Protein AF-A0A7S2DYE3-F1 (afdb_monomer)

pLDDT: mean 75.82, std 18.64, range [32.31, 97.56]

Secondary structure (DSSP, 8-state):
-HHHHHHHHHHH-SS--------------HHHHHHHHHHHHHHHTGGGTSPPPP--HHHHHHHHHT-HHHHHH-HHHHHHHHHTTTGGGGGHHHHHHHHHHHHHHHTTT---HHHHTT--HHHHHHTS-TTTHHHHHHHHHHHHHHHHHHGGG-SEEETTEE-TTEEE-TTS-EEE--S-S--SS------

Organism: NCBI:txid156173

Sequence (191 aa):
REALGVLWEYVSSEDGPARIEGTAATDKTPAAKAVAKAAATAQKLSWLWRSAPDASLQLFKIDFGSSTSAAKRFPLISAVLKHEGRLPLIGCIADVLQWHAVLIRAMRHGIRREDATELSNAKAIELLPKDEQAEARAKLRAFCDAFNRSFVLVERLFECQENPYLFEGPDGTPQIDLSGSGGQTGEPMLM

Foldseek 3Di:
DVLVVVVCVVVPPPDDDDPDPDDDDPPVPVVVVVSVVVVVVCVVCVVVVDDDPPDDPVVVCVVCVVDPPSCVVCVVVVVCNVCVLPVVLVVLVVLVVVLVVLQCVLQVVHDDPVVVVVDDLLNSLVSDDPVCSVVNVVSVVSNVVSCQSCVLVCQDDDPPDGDQQWAQDPVRRTDGDPVPPRDPDGDPPDD

Mean predicted aligned error: 16.0 Å

Radius of gyration: 31.75 Å; Cα contacts (8 Å, |Δi|>4): 88; chains: 1; bounding box: 78×51×70 Å

Solvent-accessible surface area (backbone atoms only — not comparable to full-atom values): 11826 Å² total; per-residue (Å²): 116,68,75,59,53,58,54,49,55,70,69,66,48,88,66,69,87,73,82,82,78,83,81,94,70,87,70,83,46,71,64,56,57,50,50,54,52,48,51,56,48,49,61,74,47,41,69,80,75,44,78,75,76,84,89,44,73,66,59,50,48,55,59,49,68,73,31,70,67,54,40,70,75,37,51,67,60,47,54,46,65,75,42,48,92,56,55,74,52,60,65,33,51,59,34,47,53,52,36,49,54,52,51,51,62,39,42,66,86,62,75,54,77,77,55,54,80,73,59,43,76,68,58,47,40,67,60,37,60,79,86,51,33,65,57,50,54,51,37,47,51,48,23,51,55,33,47,63,71,47,46,64,71,48,63,48,74,57,95,82,40,66,31,86,41,59,43,74,39,99,85,73,44,70,36,72,57,86,82,75,79,63,81,83,85,65,79,78,88,80,125

Structure (mmCIF, N/CA/C/O backbone):
data_AF-A0A7S2DYE3-F1
#
_entry.id   AF-A0A7S2DYE3-F1
#
loop_
_atom_site.group_PDB
_atom_site.id
_atom_site.type_symbol
_atom_site.label_atom_id
_atom_site.label_alt_id
_atom_site.label_comp_id
_atom_site.label_asym_id
_atom_site.label_entity_id
_atom_site.label_seq_id
_atom_site.pdbx_PDB_ins_code
_atom_site.Cartn_x
_atom_site.Cartn_y
_atom_site.Cartn_z
_atom_site.occupancy
_atom_site.B_iso_or_equiv
_atom_site.auth_seq_id
_atom_site.auth_comp_id
_atom_site.auth_asym_id
_atom_site.auth_atom_id
_atom_site.pdbx_PDB_model_num
ATOM 1 N N . ARG A 1 1 ? 51.073 -27.251 -25.090 1.00 43.25 1 ARG A N 1
ATOM 2 C CA . ARG A 1 1 ? 51.043 -26.369 -23.896 1.00 43.25 1 ARG A CA 1
ATOM 3 C C . ARG A 1 1 ? 51.235 -24.905 -24.287 1.00 43.25 1 ARG A C 1
ATOM 5 O O . ARG A 1 1 ? 50.459 -24.094 -23.817 1.00 43.25 1 ARG A O 1
ATOM 12 N N . GLU A 1 2 ? 52.133 -24.585 -25.220 1.00 44.84 2 GLU A N 1
ATOM 13 C CA . GLU A 1 2 ? 52.335 -23.214 -25.734 1.00 44.84 2 GLU A CA 1
ATOM 14 C C . GLU A 1 2 ? 51.099 -22.607 -26.430 1.00 44.84 2 GLU A C 1
ATOM 16 O O . GLU A 1 2 ? 50.770 -21.452 -26.196 1.00 44.84 2 GLU A O 1
ATOM 21 N N . ALA A 1 3 ? 50.329 -23.400 -27.188 1.00 40.88 3 ALA A N 1
ATOM 22 C CA . ALA A 1 3 ? 49.138 -22.912 -27.902 1.00 40.88 3 ALA A CA 1
ATOM 23 C C . ALA A 1 3 ? 47.999 -22.392 -26.999 1.00 40.88 3 ALA A C 1
ATOM 25 O O . ALA A 1 3 ? 47.178 -21.603 -27.453 1.00 40.88 3 ALA A O 1
ATOM 26 N N . LEU A 1 4 ? 47.939 -22.832 -25.736 1.00 43.34 4 LEU A N 1
ATOM 27 C CA . LEU A 1 4 ? 46.953 -22.347 -24.763 1.00 43.34 4 LEU A CA 1
ATOM 28 C C . LEU A 1 4 ? 47.401 -21.038 -24.097 1.00 43.34 4 LEU A C 1
ATOM 30 O O . LEU A 1 4 ? 46.550 -20.223 -23.765 1.00 43.34 4 LEU A O 1
ATOM 34 N N . GLY A 1 5 ? 48.714 -20.815 -23.953 1.00 41.28 5 GLY A N 1
ATOM 35 C CA . GLY A 1 5 ? 49.262 -19.566 -23.413 1.00 41.28 5 GLY A CA 1
ATOM 36 C C . GLY A 1 5 ? 49.036 -18.383 -24.354 1.00 41.28 5 GLY A C 1
ATOM 37 O O . GLY A 1 5 ? 48.538 -17.348 -23.931 1.00 41.28 5 GLY A O 1
ATOM 38 N N . VAL A 1 6 ? 49.272 -18.587 -25.655 1.00 54.19 6 VAL A N 1
ATOM 39 C CA . VAL A 1 6 ? 49.056 -17.558 -26.693 1.00 54.19 6 VAL A CA 1
ATOM 40 C C . VAL A 1 6 ? 47.576 -17.174 -26.819 1.00 54.19 6 VAL A C 1
ATOM 42 O O . VAL A 1 6 ? 47.238 -16.017 -27.052 1.00 54.19 6 VAL A O 1
ATOM 45 N N . LEU A 1 7 ? 46.672 -18.140 -26.635 1.00 46.31 7 LEU A N 1
ATOM 46 C CA . LEU A 1 7 ? 45.227 -17.901 -26.659 1.00 46.31 7 LEU A CA 1
ATOM 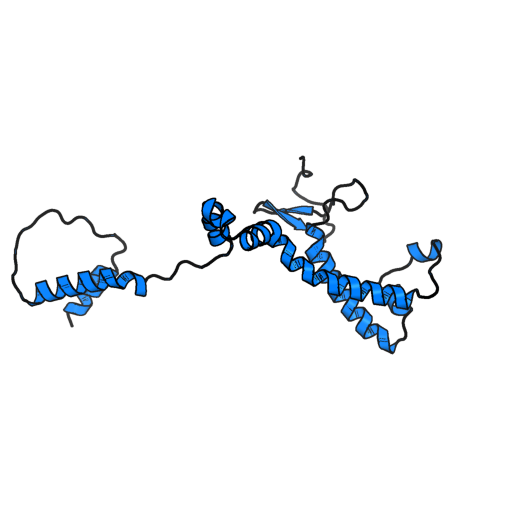47 C C . LEU A 1 7 ? 44.751 -17.107 -25.435 1.00 46.31 7 LEU A C 1
ATOM 49 O O . LEU A 1 7 ? 43.820 -16.317 -25.557 1.00 46.31 7 LEU A O 1
ATOM 53 N N . TRP A 1 8 ? 45.396 -17.294 -24.281 1.00 48.22 8 TRP A N 1
ATOM 54 C CA . TRP A 1 8 ? 45.081 -16.556 -23.059 1.00 48.22 8 TRP A CA 1
ATOM 55 C C . TRP A 1 8 ? 45.558 -15.100 -23.122 1.00 48.22 8 TRP A C 1
ATOM 57 O O . TRP A 1 8 ? 44.800 -14.203 -22.761 1.00 48.22 8 TRP A O 1
ATOM 67 N N . GLU A 1 9 ? 46.754 -14.841 -23.658 1.00 47.84 9 GLU A N 1
ATOM 68 C CA . GLU A 1 9 ? 47.253 -13.472 -23.881 1.00 47.84 9 GLU A CA 1
ATOM 69 C C . GLU A 1 9 ? 46.407 -12.700 -24.906 1.00 47.84 9 GLU A C 1
ATOM 71 O O . GLU A 1 9 ? 46.106 -11.528 -24.696 1.00 47.84 9 GLU A O 1
ATOM 76 N N . TYR A 1 10 ? 45.936 -13.360 -25.971 1.00 49.81 10 TYR A N 1
ATOM 77 C CA . TYR A 1 10 ? 45.098 -12.726 -26.999 1.00 49.81 10 TYR A CA 1
ATOM 78 C C . TYR A 1 10 ? 43.694 -12.340 -26.500 1.00 49.81 10 TYR A C 1
ATOM 80 O O . TYR A 1 10 ? 43.068 -11.432 -27.038 1.00 49.81 10 TYR A O 1
ATOM 88 N N . VAL A 1 11 ? 43.186 -13.042 -25.483 1.00 51.88 11 VAL A N 1
ATOM 89 C CA . VAL A 1 11 ? 41.864 -12.793 -24.883 1.00 51.88 11 VAL A CA 1
ATOM 90 C C . VAL A 1 11 ? 41.948 -11.831 -23.690 1.00 51.88 11 VAL A C 1
ATOM 92 O O . VAL A 1 11 ? 40.957 -11.178 -23.381 1.00 51.88 11 VAL A O 1
ATOM 95 N N . SER A 1 12 ? 43.116 -11.716 -23.047 1.00 45.66 12 SER A N 1
ATOM 96 C CA . SER A 1 12 ? 43.314 -10.907 -21.830 1.00 45.66 12 SER A CA 1
ATOM 97 C C . SER A 1 12 ? 43.843 -9.489 -22.092 1.00 45.66 12 SER A C 1
ATOM 99 O O . SER A 1 12 ? 43.988 -8.715 -21.151 1.00 45.66 12 SER A O 1
ATOM 101 N N . SER A 1 13 ? 44.148 -9.137 -23.344 1.00 40.06 13 SER A N 1
ATOM 102 C CA . SER A 1 13 ? 44.482 -7.765 -23.745 1.00 40.06 13 SER A CA 1
ATOM 103 C C . SER A 1 13 ? 43.218 -6.898 -23.735 1.00 40.06 13 SER A C 1
ATOM 105 O O . SER A 1 13 ? 42.351 -7.074 -24.589 1.00 40.06 13 SER A O 1
ATOM 107 N N . GLU A 1 14 ? 43.111 -5.962 -22.787 1.00 44.06 14 GLU A N 1
ATOM 108 C CA . GLU A 1 14 ? 41.998 -4.995 -22.695 1.00 44.06 14 GLU A CA 1
ATOM 109 C C . GLU A 1 14 ? 41.971 -3.965 -23.837 1.00 44.06 14 GLU A C 1
ATOM 111 O O . GLU A 1 14 ? 40.959 -3.296 -24.046 1.00 44.06 14 GLU A O 1
ATOM 116 N N . ASP A 1 15 ? 43.030 -3.887 -24.640 1.00 42.12 15 ASP A N 1
ATOM 117 C CA . ASP A 1 15 ? 43.004 -3.161 -25.901 1.00 42.12 15 ASP A CA 1
ATOM 118 C C . ASP A 1 15 ? 42.394 -4.060 -26.984 1.00 42.12 15 ASP A C 1
ATOM 120 O O . ASP A 1 15 ? 42.954 -5.096 -27.356 1.00 42.12 15 ASP A O 1
ATOM 124 N N . GLY A 1 16 ? 41.219 -3.666 -27.493 1.00 41.06 16 GLY A N 1
ATOM 125 C CA . GLY A 1 16 ? 40.598 -4.274 -28.675 1.00 41.06 16 GLY A CA 1
ATOM 126 C C . GLY A 1 16 ? 41.573 -4.353 -29.861 1.00 41.06 16 GLY A C 1
ATOM 127 O O . GLY A 1 16 ? 42.612 -3.696 -29.851 1.00 41.06 16 GLY A O 1
ATOM 128 N N . PRO A 1 17 ? 41.273 -5.144 -30.911 1.00 41.34 17 PRO A N 1
ATOM 129 C CA . PRO A 1 17 ? 42.268 -5.532 -31.904 1.00 41.34 17 PRO A CA 1
ATOM 130 C C . PRO A 1 17 ? 42.849 -4.301 -32.604 1.00 41.34 17 PRO A C 1
ATOM 132 O O . PRO A 1 17 ? 42.226 -3.726 -33.501 1.00 41.34 17 PRO A O 1
ATOM 135 N N . ALA A 1 18 ? 44.062 -3.916 -32.202 1.00 36.97 18 ALA A N 1
ATOM 136 C CA . ALA A 1 18 ? 44.866 -2.957 -32.926 1.00 36.97 18 ALA A CA 1
ATOM 137 C C . ALA A 1 18 ? 45.007 -3.472 -34.361 1.00 36.97 18 ALA A C 1
ATOM 139 O O . ALA A 1 18 ? 45.359 -4.628 -34.610 1.00 36.97 18 ALA A O 1
ATOM 140 N N . ARG A 1 19 ? 44.658 -2.614 -35.316 1.00 37.25 19 ARG A N 1
ATOM 141 C CA . ARG A 1 19 ? 44.765 -2.873 -36.748 1.00 37.25 19 ARG A CA 1
ATOM 142 C C . ARG A 1 19 ? 46.239 -3.138 -37.068 1.00 37.25 19 ARG A C 1
ATOM 144 O O . ARG A 1 19 ? 47.023 -2.202 -37.157 1.00 37.25 19 ARG A O 1
ATOM 151 N N . ILE A 1 20 ? 46.617 -4.410 -37.204 1.00 41.41 20 ILE A N 1
ATOM 152 C CA . ILE A 1 20 ? 47.966 -4.803 -37.621 1.00 41.41 20 ILE A CA 1
ATOM 153 C C . ILE A 1 20 ? 48.091 -4.485 -39.114 1.00 41.41 20 ILE A C 1
ATOM 155 O O . ILE A 1 20 ? 47.721 -5.282 -39.978 1.00 41.41 20 ILE A O 1
ATOM 159 N N . GLU A 1 21 ? 48.571 -3.283 -39.421 1.00 33.12 21 GLU A N 1
ATOM 160 C CA . GLU A 1 21 ? 49.091 -2.950 -40.741 1.00 33.12 21 GLU A CA 1
ATOM 161 C C . GLU A 1 21 ? 50.465 -3.606 -40.919 1.00 33.12 21 GLU A C 1
ATOM 163 O O . GLU A 1 21 ? 51.437 -3.247 -40.266 1.00 33.12 21 GLU A O 1
ATOM 168 N N . GLY A 1 22 ? 50.519 -4.573 -41.837 1.00 38.34 22 GLY A N 1
ATOM 169 C CA . GLY A 1 22 ? 51.716 -4.921 -42.598 1.00 38.34 22 GLY A CA 1
ATOM 170 C C . GLY A 1 22 ? 52.808 -5.711 -41.875 1.00 38.34 22 GLY A C 1
ATOM 171 O O . GLY A 1 22 ? 53.691 -5.152 -41.242 1.00 38.34 22 GLY A O 1
ATOM 172 N N . THR A 1 23 ? 52.871 -7.015 -42.143 1.00 32.31 23 THR A N 1
ATOM 173 C CA . THR A 1 23 ? 54.078 -7.652 -42.711 1.00 32.31 23 THR A CA 1
ATOM 174 C C . THR A 1 23 ? 53.723 -9.048 -43.215 1.00 32.31 23 THR A C 1
ATOM 176 O O . THR A 1 23 ? 53.199 -9.898 -42.501 1.00 32.31 23 THR A O 1
ATOM 179 N N . ALA A 1 24 ? 53.959 -9.266 -44.505 1.00 43.66 24 ALA A N 1
ATOM 180 C CA . ALA A 1 24 ? 53.736 -10.534 -45.168 1.00 43.66 24 ALA A CA 1
ATOM 181 C C . ALA A 1 24 ? 54.833 -11.540 -44.786 1.00 43.66 24 ALA A C 1
ATOM 183 O O . ALA A 1 24 ? 55.974 -11.410 -45.214 1.00 43.66 24 ALA A O 1
ATOM 184 N N . ALA A 1 25 ? 54.456 -12.591 -44.062 1.00 35.81 25 ALA A N 1
ATOM 185 C CA . ALA A 1 25 ? 55.124 -13.885 -44.105 1.00 35.81 25 ALA A CA 1
ATOM 186 C C . ALA A 1 25 ? 54.029 -14.952 -44.022 1.00 35.81 25 ALA A C 1
ATOM 188 O O . ALA A 1 25 ? 53.433 -15.193 -42.975 1.00 35.81 25 ALA A O 1
ATOM 189 N N . THR A 1 26 ? 53.684 -15.539 -45.169 1.00 45.84 26 THR A N 1
ATOM 190 C CA . THR A 1 26 ? 52.739 -16.658 -45.236 1.00 45.84 26 THR A CA 1
ATOM 191 C C . THR A 1 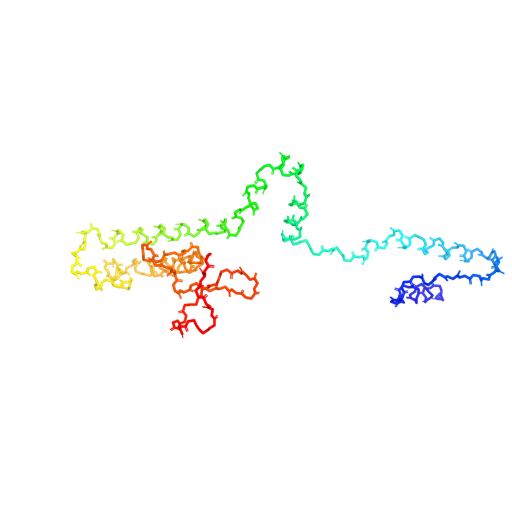26 ? 53.437 -17.916 -44.743 1.00 45.84 26 THR A C 1
ATOM 193 O O . THR A 1 26 ? 53.823 -18.779 -45.529 1.00 45.84 26 THR A O 1
ATOM 196 N N . ASP A 1 27 ? 53.587 -18.025 -43.427 1.00 43.78 27 ASP A N 1
ATOM 197 C CA . ASP A 1 27 ? 54.009 -19.263 -42.795 1.00 43.78 27 ASP A CA 1
ATOM 198 C C . ASP A 1 27 ? 52.843 -20.257 -42.914 1.00 43.78 27 ASP A C 1
ATOM 200 O O . ASP A 1 27 ? 51.841 -20.211 -42.196 1.00 43.78 27 ASP A O 1
ATOM 204 N N . LYS A 1 28 ? 52.910 -21.116 -43.940 1.00 54.59 28 LYS A N 1
ATOM 205 C CA . LYS A 1 28 ? 51.876 -22.104 -44.304 1.00 54.59 28 LYS A CA 1
ATOM 206 C C . LYS A 1 28 ? 51.857 -23.296 -43.345 1.00 54.59 28 LYS A C 1
ATOM 208 O O . LYS A 1 28 ? 51.493 -24.404 -43.739 1.00 54.59 28 LYS A O 1
ATOM 213 N N . THR A 1 29 ? 52.236 -23.098 -42.093 1.00 61.44 29 THR A N 1
ATOM 214 C CA . THR A 1 29 ? 52.287 -24.170 -41.112 1.00 61.44 29 THR A CA 1
ATOM 215 C C . THR A 1 29 ? 50.847 -24.528 -40.728 1.00 61.44 29 THR A C 1
ATOM 217 O O . THR A 1 29 ? 50.055 -23.637 -40.400 1.00 61.44 29 THR A O 1
ATOM 220 N N . PRO A 1 30 ? 50.449 -25.813 -40.765 1.00 64.38 30 PRO A N 1
ATOM 221 C CA . PRO A 1 30 ? 49.090 -26.236 -40.412 1.00 64.38 30 PRO A CA 1
ATOM 222 C C . PRO A 1 30 ? 48.672 -25.768 -39.008 1.00 64.38 30 PRO A C 1
ATOM 224 O O . PRO A 1 30 ? 47.493 -25.502 -38.778 1.00 64.38 30 PRO A O 1
ATOM 227 N N . ALA A 1 31 ? 49.644 -25.566 -38.113 1.00 65.56 31 ALA A N 1
ATOM 228 C CA . ALA A 1 31 ? 49.457 -24.963 -36.797 1.00 65.56 31 ALA A CA 1
ATOM 229 C C . ALA A 1 31 ? 48.927 -23.516 -36.857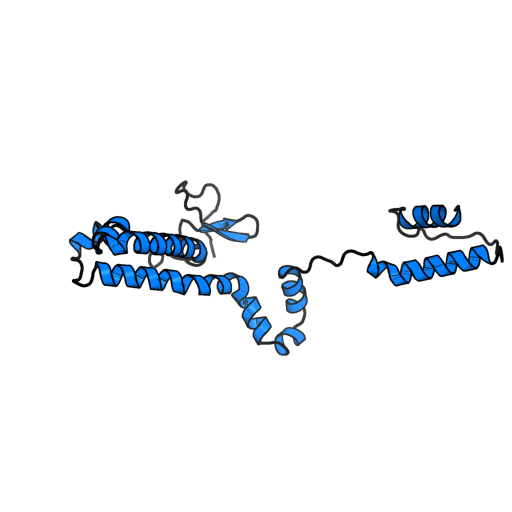 1.00 65.56 31 ALA A C 1
ATOM 231 O O . ALA A 1 31 ? 47.953 -23.206 -36.177 1.00 65.56 31 ALA A O 1
ATOM 232 N N . ALA A 1 32 ? 49.479 -22.648 -37.713 1.00 66.75 32 ALA A N 1
ATOM 233 C CA . ALA A 1 32 ? 49.040 -21.253 -37.835 1.00 66.75 32 ALA A CA 1
ATOM 234 C C . ALA A 1 32 ? 47.602 -21.149 -38.378 1.00 66.75 32 ALA A C 1
ATOM 236 O O . ALA A 1 32 ? 46.787 -20.371 -37.881 1.00 66.75 32 ALA A O 1
ATOM 237 N N . LYS A 1 33 ? 47.241 -22.009 -39.343 1.00 71.06 33 LYS A N 1
ATOM 238 C CA . LYS A 1 33 ? 45.858 -22.109 -39.847 1.00 71.06 33 LYS A CA 1
ATOM 239 C C . LYS A 1 33 ? 44.886 -22.649 -38.796 1.00 71.06 33 LYS A C 1
ATOM 241 O O . LYS A 1 33 ? 43.748 -22.185 -38.730 1.00 71.06 33 LYS A O 1
ATOM 246 N N . ALA A 1 34 ? 45.315 -23.616 -37.983 1.00 73.06 34 ALA A N 1
ATOM 247 C CA . ALA A 1 34 ? 44.504 -24.160 -36.897 1.00 73.06 34 ALA A CA 1
ATOM 248 C C . ALA A 1 34 ? 44.238 -23.108 -35.809 1.00 73.06 34 ALA A C 1
ATOM 250 O O . ALA A 1 34 ? 43.097 -22.972 -35.369 1.00 73.06 34 ALA A O 1
ATOM 251 N N . VAL A 1 35 ? 45.251 -22.316 -35.445 1.00 76.56 35 VAL A N 1
ATOM 252 C CA . VAL A 1 35 ? 45.126 -21.218 -34.473 1.00 76.56 35 VAL A CA 1
ATOM 253 C C . VAL A 1 35 ? 44.207 -20.113 -34.999 1.00 76.56 35 VAL A C 1
ATOM 255 O O . VAL A 1 35 ? 43.283 -19.716 -34.295 1.00 76.56 35 VAL A O 1
ATOM 258 N N . ALA A 1 36 ? 44.357 -19.686 -36.257 1.00 75.88 36 ALA A N 1
ATOM 259 C CA . ALA A 1 36 ? 43.465 -18.689 -36.858 1.00 75.88 36 ALA A CA 1
ATOM 260 C C . ALA A 1 36 ? 41.998 -19.164 -36.913 1.00 75.88 36 ALA A C 1
ATOM 262 O O . ALA A 1 36 ? 41.072 -18.400 -36.637 1.00 75.88 36 ALA A O 1
ATOM 263 N N . LYS A 1 37 ? 41.767 -20.450 -37.214 1.00 79.62 37 LYS A N 1
ATOM 264 C CA . LYS A 1 37 ? 40.424 -21.051 -37.201 1.00 79.62 37 LYS A CA 1
ATOM 265 C C . LYS A 1 37 ? 39.849 -21.141 -35.784 1.00 79.62 37 LYS A C 1
ATOM 267 O O . LYS A 1 37 ? 38.656 -20.894 -35.601 1.00 79.62 37 LYS A O 1
ATOM 272 N N . ALA A 1 38 ? 40.676 -21.475 -34.795 1.00 78.62 38 ALA A N 1
ATOM 273 C CA . ALA A 1 38 ? 40.282 -21.504 -33.390 1.00 78.62 38 ALA A CA 1
ATOM 274 C C . ALA A 1 38 ? 39.921 -20.100 -32.883 1.00 78.62 38 ALA A C 1
ATOM 276 O O . ALA A 1 38 ? 38.858 -19.943 -32.293 1.00 78.62 38 ALA A O 1
ATOM 277 N N . ALA A 1 39 ? 40.718 -19.077 -33.206 1.00 77.81 39 ALA A N 1
ATOM 278 C CA . ALA A 1 39 ? 40.442 -17.683 -32.858 1.00 77.81 39 ALA A CA 1
ATOM 279 C C . ALA A 1 39 ? 39.138 -17.172 -33.497 1.00 77.81 39 ALA A C 1
ATOM 281 O O . ALA A 1 39 ? 38.284 -16.623 -32.807 1.00 77.81 39 ALA A O 1
ATOM 282 N N . ALA A 1 40 ? 38.913 -17.443 -34.788 1.00 76.75 40 ALA A N 1
ATOM 283 C CA . ALA A 1 40 ? 37.662 -17.080 -35.460 1.00 76.75 40 ALA A CA 1
ATOM 284 C C . ALA A 1 40 ? 36.435 -17.803 -34.867 1.00 76.75 40 ALA A C 1
ATOM 286 O O . ALA A 1 40 ? 35.336 -17.249 -34.817 1.00 76.75 40 ALA A O 1
ATOM 287 N N . THR A 1 41 ? 36.611 -19.044 -34.405 1.00 79.94 41 THR A N 1
ATOM 288 C CA . THR A 1 41 ? 35.551 -19.811 -33.732 1.00 79.94 41 THR A CA 1
ATOM 289 C C . THR A 1 41 ? 35.292 -19.266 -32.327 1.00 79.94 41 THR A C 1
ATOM 291 O O . THR A 1 41 ? 34.138 -19.060 -31.964 1.00 79.94 41 THR A O 1
ATOM 294 N N . ALA A 1 42 ? 36.344 -18.953 -31.570 1.00 78.25 42 ALA A N 1
ATOM 295 C CA . ALA A 1 42 ? 36.250 -18.329 -30.254 1.00 78.25 42 ALA A CA 1
ATOM 296 C C . ALA A 1 42 ? 35.573 -16.953 -30.332 1.00 78.25 42 ALA A C 1
ATOM 298 O O . ALA A 1 42 ? 34.700 -16.656 -29.525 1.00 78.25 42 ALA A O 1
ATOM 299 N N . GLN A 1 43 ? 35.870 -16.153 -31.359 1.00 78.00 43 GLN A N 1
ATOM 300 C CA . GLN A 1 43 ? 35.213 -14.867 -31.585 1.00 78.00 43 GLN A CA 1
ATOM 301 C C . GLN A 1 43 ? 33.719 -15.030 -31.907 1.00 78.00 43 GLN A C 1
ATOM 303 O O . GLN A 1 43 ? 32.890 -14.315 -31.344 1.00 78.00 43 GLN A O 1
ATOM 308 N N . LYS A 1 44 ? 33.346 -16.014 -32.741 1.00 76.94 44 LYS A N 1
ATOM 309 C CA . LYS A 1 44 ? 31.934 -16.354 -33.019 1.00 76.94 44 LYS A CA 1
ATOM 310 C C . LYS A 1 44 ? 31.181 -16.871 -31.795 1.00 76.94 44 LYS A C 1
ATOM 312 O O . LYS A 1 44 ? 29.966 -16.721 -31.736 1.00 76.94 44 LYS A O 1
ATOM 317 N N . LEU A 1 45 ? 31.885 -17.477 -30.845 1.00 81.62 45 LEU A N 1
ATOM 318 C CA . LEU A 1 45 ? 31.331 -18.000 -29.596 1.00 81.62 45 LEU A CA 1
ATOM 319 C C . LEU A 1 45 ? 31.542 -17.051 -28.411 1.00 81.62 45 LEU A C 1
ATOM 321 O O . LEU A 1 45 ? 31.174 -17.387 -27.292 1.00 81.62 45 LEU A O 1
ATOM 325 N N . SER A 1 46 ? 32.094 -15.857 -28.640 1.00 77.69 46 SER A N 1
ATOM 326 C CA . SER A 1 46 ? 32.392 -14.895 -27.573 1.00 77.69 46 SER A CA 1
ATOM 327 C C . SER A 1 46 ? 31.142 -14.455 -26.811 1.00 77.69 46 SER A C 1
ATOM 329 O O . SER A 1 46 ? 31.232 -14.154 -25.628 1.00 77.69 46 SER A O 1
ATOM 331 N N . TRP A 1 47 ? 29.965 -14.494 -27.442 1.00 75.75 47 TRP A N 1
ATOM 332 C CA . TRP A 1 47 ? 28.681 -14.210 -26.798 1.00 75.75 47 TRP A CA 1
ATOM 333 C C . TRP A 1 47 ? 28.311 -15.206 -25.688 1.00 75.75 47 TRP A C 1
ATOM 335 O O . TRP A 1 47 ? 27.574 -14.822 -24.792 1.00 75.75 47 TRP A O 1
ATOM 345 N N . LEU A 1 48 ? 28.836 -16.442 -25.706 1.00 79.19 48 LEU A N 1
ATOM 346 C CA . LEU A 1 48 ? 28.630 -17.421 -24.624 1.00 79.19 48 LEU A CA 1
ATOM 347 C C . LEU A 1 48 ? 29.354 -17.022 -23.334 1.00 79.19 48 LEU A C 1
ATOM 349 O O . LEU A 1 48 ? 28.963 -17.449 -22.253 1.00 79.19 48 LEU A O 1
ATOM 353 N N . TRP A 1 49 ? 30.418 -16.229 -23.465 1.00 79.75 49 TRP A N 1
ATOM 354 C CA . TRP A 1 49 ? 31.261 -15.770 -22.360 1.00 79.75 49 TRP A CA 1
ATOM 355 C C . TRP A 1 49 ? 31.011 -14.304 -22.008 1.00 79.75 49 TRP A C 1
ATOM 357 O O . TRP A 1 49 ? 31.553 -13.804 -21.027 1.00 79.75 49 TRP A O 1
ATOM 367 N N . ARG A 1 50 ? 30.191 -13.606 -22.802 1.00 71.88 50 ARG A N 1
ATOM 368 C CA . ARG A 1 50 ? 29.679 -12.290 -22.435 1.00 71.88 50 ARG A CA 1
ATOM 369 C C . ARG A 1 50 ? 28.581 -12.501 -21.410 1.00 71.88 50 ARG A C 1
ATOM 371 O O . ARG A 1 50 ? 27.597 -13.178 -21.698 1.00 71.88 50 ARG A O 1
ATOM 378 N N . SER A 1 51 ? 28.735 -11.890 -20.242 1.00 70.75 51 SER A N 1
ATOM 379 C CA . SER A 1 51 ? 27.619 -11.749 -19.315 1.00 70.75 51 SER A CA 1
ATOM 380 C C . SER A 1 51 ? 26.449 -11.124 -20.067 1.00 70.75 51 SER A C 1
ATOM 382 O O . SER A 1 51 ? 26.614 -10.104 -20.745 1.00 70.75 51 SER A O 1
ATOM 384 N N . ALA A 1 52 ? 25.284 -11.768 -20.001 1.00 68.56 52 ALA A N 1
ATOM 385 C CA . ALA A 1 52 ? 24.068 -11.151 -20.498 1.00 68.56 52 ALA A CA 1
ATOM 386 C C . ALA A 1 52 ? 23.884 -9.813 -19.760 1.00 68.56 52 ALA A C 1
ATOM 388 O O . ALA A 1 52 ? 24.149 -9.763 -18.557 1.00 68.56 52 ALA A O 1
ATOM 389 N N . PRO A 1 53 ? 23.483 -8.733 -20.451 1.00 67.88 53 PRO A N 1
ATOM 390 C CA . PRO A 1 53 ? 23.173 -7.489 -19.766 1.00 67.88 53 PRO A CA 1
ATOM 391 C C . PRO A 1 53 ? 22.062 -7.749 -18.747 1.00 67.88 53 PRO A C 1
ATOM 393 O O . PRO A 1 53 ? 21.135 -8.517 -19.025 1.00 67.88 53 PRO A O 1
ATOM 396 N N . ASP A 1 54 ? 22.160 -7.114 -17.581 1.00 72.88 54 ASP A N 1
ATOM 397 C CA . ASP A 1 54 ? 21.145 -7.240 -16.542 1.00 72.88 54 ASP A CA 1
ATOM 398 C C . ASP A 1 54 ? 19.783 -6.832 -17.109 1.00 72.88 54 ASP A C 1
ATOM 400 O O . ASP A 1 54 ? 19.570 -5.697 -17.542 1.00 72.88 54 ASP A O 1
ATOM 404 N N . ALA A 1 55 ? 18.845 -7.778 -17.132 1.00 77.19 55 ALA A N 1
ATOM 405 C CA . ALA A 1 55 ? 17.490 -7.515 -17.580 1.00 77.19 55 ALA A CA 1
ATOM 406 C C . ALA A 1 55 ? 16.765 -6.708 -16.497 1.00 77.19 55 ALA A C 1
ATOM 408 O O . ALA A 1 55 ? 16.246 -7.267 -15.531 1.00 77.19 55 ALA A O 1
ATOM 409 N N . SER A 1 56 ? 16.736 -5.384 -16.650 1.00 84.25 56 SER A N 1
ATOM 410 C CA . SER A 1 56 ? 15.987 -4.497 -15.763 1.00 84.25 56 SER A CA 1
ATOM 411 C C . SER A 1 56 ? 14.682 -4.040 -16.410 1.00 84.25 56 SER A C 1
ATOM 413 O O . SER A 1 56 ? 14.584 -3.832 -17.622 1.00 84.25 56 SER A O 1
ATOM 415 N N . LEU A 1 57 ? 13.662 -3.835 -15.578 1.00 83.94 57 LEU A N 1
ATOM 416 C CA . LEU A 1 57 ? 12.391 -3.274 -16.028 1.00 83.94 57 LEU A CA 1
ATOM 417 C C . LEU A 1 57 ? 12.562 -1.861 -16.614 1.00 83.94 57 LEU A C 1
ATOM 419 O O . LEU A 1 57 ? 11.829 -1.486 -17.524 1.00 83.94 57 LEU A O 1
ATOM 423 N N . GLN A 1 58 ? 13.546 -1.097 -16.131 1.00 82.69 58 GLN A N 1
ATOM 424 C CA . GLN A 1 58 ? 13.869 0.233 -16.653 1.00 82.69 58 GLN A CA 1
ATOM 425 C C . GLN A 1 58 ? 14.372 0.165 -18.098 1.00 82.69 58 GLN A C 1
ATOM 427 O O . GLN A 1 58 ? 13.858 0.879 -18.958 1.00 82.69 58 GLN A O 1
ATOM 432 N N . LEU A 1 59 ? 15.302 -0.751 -18.391 1.00 85.50 59 LEU A N 1
ATOM 433 C CA . LEU A 1 59 ? 15.789 -0.978 -19.756 1.00 85.50 59 LEU A CA 1
ATOM 434 C C . LEU A 1 59 ? 14.649 -1.423 -20.677 1.00 85.50 59 LEU A C 1
ATOM 436 O O . LEU A 1 59 ? 14.480 -0.879 -21.765 1.00 85.50 59 LEU A O 1
ATOM 440 N N . PHE A 1 60 ? 13.781 -2.317 -20.194 1.00 88.94 60 PHE A N 1
ATOM 441 C CA . PHE A 1 60 ? 12.593 -2.719 -20.943 1.00 88.94 60 PHE A CA 1
ATOM 442 C C . PHE A 1 60 ? 11.643 -1.544 -21.231 1.00 88.94 60 PHE A C 1
ATOM 444 O O . PHE A 1 60 ? 11.129 -1.439 -22.343 1.00 88.94 60 PHE A O 1
ATOM 451 N N . LYS A 1 61 ? 11.407 -0.645 -20.264 1.00 87.25 61 LYS A N 1
ATOM 452 C CA . LYS A 1 61 ? 10.562 0.550 -20.451 1.00 87.25 61 LYS A CA 1
ATOM 453 C C . LYS A 1 61 ? 11.130 1.482 -21.526 1.00 87.25 61 LYS A C 1
ATOM 455 O O . LYS A 1 61 ? 10.354 1.977 -22.342 1.00 87.25 61 LYS A O 1
ATOM 460 N N . ILE A 1 62 ? 12.449 1.685 -21.553 1.00 85.88 62 ILE A N 1
ATOM 461 C CA . ILE A 1 62 ? 13.139 2.517 -22.556 1.00 85.88 62 ILE A CA 1
ATOM 462 C C . ILE A 1 62 ? 12.993 1.909 -23.958 1.00 85.88 62 ILE A C 1
ATOM 464 O O . ILE A 1 62 ? 12.559 2.590 -24.894 1.00 85.88 62 ILE A O 1
ATOM 468 N N . ASP A 1 63 ? 13.289 0.617 -24.092 1.00 86.50 63 ASP A N 1
ATOM 469 C CA . ASP A 1 63 ? 13.239 -0.089 -25.374 1.00 86.50 63 ASP A CA 1
ATOM 470 C C . ASP A 1 63 ? 11.803 -0.200 -25.908 1.00 86.50 63 ASP A C 1
ATOM 472 O O . ASP A 1 63 ? 11.531 0.084 -27.079 1.00 86.50 63 ASP A O 1
ATOM 476 N N . PHE A 1 64 ? 10.849 -0.561 -25.044 1.00 88.12 64 PHE A N 1
ATOM 477 C CA . PHE A 1 64 ? 9.434 -0.659 -25.404 1.00 88.12 64 PHE A CA 1
ATOM 478 C C . PHE A 1 64 ? 8.834 0.715 -25.732 1.00 88.12 64 PHE A C 1
ATOM 480 O O . PHE A 1 64 ? 8.071 0.838 -26.692 1.00 88.12 64 PHE A O 1
ATOM 487 N N . GLY A 1 65 ? 9.197 1.755 -24.972 1.00 82.38 65 GLY A N 1
ATOM 488 C CA . GLY A 1 65 ? 8.733 3.131 -25.168 1.00 82.38 65 GLY A CA 1
ATOM 489 C C . GLY A 1 65 ? 9.199 3.752 -26.485 1.00 82.38 65 GLY A C 1
ATOM 490 O O . GLY A 1 65 ? 8.474 4.542 -27.087 1.00 82.38 65 GLY A O 1
ATOM 491 N N . SER A 1 66 ? 10.366 3.336 -26.976 1.00 85.75 66 SER A N 1
ATOM 492 C CA . SER A 1 66 ? 10.939 3.806 -28.240 1.00 85.75 66 SER A CA 1
ATOM 493 C C . SER A 1 66 ? 10.219 3.241 -29.480 1.00 85.75 66 SER A C 1
ATOM 495 O O . SER A 1 66 ? 10.385 3.757 -30.586 1.00 85.75 66 SER A O 1
ATOM 497 N N . SER A 1 67 ? 9.377 2.209 -29.323 1.00 87.31 67 SER A N 1
ATOM 498 C CA . SER A 1 67 ? 8.652 1.557 -30.418 1.00 87.31 67 SER A CA 1
ATOM 499 C C . SER A 1 67 ? 7.138 1.783 -30.342 1.00 87.31 67 SER A C 1
ATOM 501 O O . SER A 1 67 ? 6.384 1.059 -29.687 1.00 87.31 67 SER A O 1
ATOM 503 N N . THR A 1 68 ? 6.643 2.749 -31.120 1.00 83.06 68 THR A N 1
ATOM 504 C CA . THR A 1 68 ? 5.196 3.012 -31.263 1.00 83.06 68 THR A CA 1
ATOM 505 C C . THR A 1 68 ? 4.422 1.835 -31.864 1.00 83.06 68 THR A C 1
ATOM 507 O O . THR A 1 68 ? 3.235 1.660 -31.576 1.00 83.06 68 THR A O 1
ATOM 510 N N . SER A 1 69 ? 5.070 0.996 -32.678 1.00 88.00 69 SER A N 1
ATOM 511 C CA . SER A 1 69 ? 4.462 -0.224 -33.223 1.00 88.00 69 SER A CA 1
ATOM 512 C C . SER A 1 69 ? 4.290 -1.306 -32.151 1.00 88.00 69 SER A C 1
ATOM 514 O O . SER A 1 69 ? 3.256 -1.978 -32.127 1.00 88.00 69 SER A O 1
ATOM 516 N N . ALA A 1 70 ? 5.244 -1.432 -31.221 1.00 85.19 70 ALA A N 1
ATOM 517 C CA . ALA A 1 70 ? 5.158 -2.359 -30.096 1.00 85.19 70 ALA A CA 1
ATOM 518 C C . ALA A 1 70 ? 4.024 -1.976 -29.135 1.00 85.19 70 ALA A C 1
ATOM 520 O O . ALA A 1 70 ? 3.227 -2.839 -28.767 1.00 85.19 70 ALA A O 1
ATOM 521 N N . ALA A 1 71 ? 3.875 -0.686 -28.815 1.00 83.31 71 ALA A N 1
ATOM 522 C CA . ALA A 1 71 ? 2.784 -0.200 -27.968 1.00 83.31 71 ALA A CA 1
ATOM 523 C C . ALA A 1 71 ? 1.392 -0.507 -28.556 1.00 83.31 71 ALA A C 1
ATOM 525 O O . ALA A 1 71 ? 0.498 -0.948 -27.835 1.00 83.31 71 ALA A O 1
ATOM 526 N N . LYS A 1 72 ? 1.216 -0.351 -29.879 1.00 88.31 72 LYS A N 1
ATOM 527 C CA . LYS A 1 72 ? -0.038 -0.711 -30.572 1.00 88.31 72 LYS A CA 1
ATOM 528 C C . LYS A 1 72 ? -0.293 -2.217 -30.590 1.00 88.31 72 LYS A C 1
ATOM 530 O O . LYS A 1 72 ? -1.440 -2.643 -30.500 1.00 88.31 72 LYS A O 1
ATOM 535 N N . ARG A 1 73 ? 0.764 -3.020 -30.724 1.00 93.81 73 ARG A N 1
ATOM 536 C CA . ARG A 1 73 ? 0.672 -4.485 -30.762 1.00 93.81 73 ARG A CA 1
ATOM 537 C C . ARG A 1 73 ? 0.393 -5.089 -29.383 1.00 93.81 73 ARG A C 1
ATOM 539 O O . ARG A 1 73 ? -0.264 -6.123 -29.307 1.00 93.81 73 ARG A O 1
ATOM 546 N N . PHE A 1 74 ? 0.863 -4.447 -28.314 1.00 92.88 74 PHE A N 1
ATOM 547 C CA . PHE A 1 74 ? 0.733 -4.922 -26.934 1.00 92.88 74 PHE A CA 1
ATOM 548 C C . PHE A 1 74 ? 0.099 -3.857 -26.020 1.00 92.88 74 PHE A C 1
ATOM 550 O O . PHE A 1 74 ? 0.762 -3.325 -25.122 1.00 92.88 74 PHE A O 1
ATOM 557 N N . PRO A 1 75 ? -1.201 -3.558 -26.198 1.00 91.00 75 PRO A N 1
ATOM 558 C CA . PRO A 1 75 ? -1.873 -2.487 -25.461 1.00 91.00 75 PRO A CA 1
ATOM 559 C C . PRO A 1 75 ? -1.932 -2.742 -23.948 1.00 91.00 75 PRO A C 1
ATOM 561 O O . PRO A 1 75 ? -1.812 -1.805 -23.162 1.00 91.00 75 PRO A O 1
ATOM 564 N N . LEU A 1 76 ? -2.053 -4.006 -23.521 1.00 92.31 76 LEU A N 1
ATOM 565 C CA . LEU A 1 76 ? -2.063 -4.360 -22.098 1.00 92.31 76 LEU A CA 1
ATOM 566 C C . LEU A 1 76 ? -0.720 -4.052 -21.423 1.00 92.31 76 LEU A C 1
ATOM 568 O O . LEU A 1 76 ? -0.700 -3.479 -20.339 1.00 92.31 76 LEU A O 1
ATOM 572 N N . ILE A 1 77 ? 0.396 -4.383 -22.081 1.00 91.12 77 ILE A N 1
ATOM 573 C CA . ILE A 1 77 ? 1.740 -4.088 -21.564 1.00 91.12 77 ILE A CA 1
ATOM 574 C C . ILE A 1 77 ? 1.918 -2.575 -21.449 1.00 91.12 77 ILE A C 1
ATOM 576 O O . ILE A 1 77 ? 2.363 -2.089 -20.415 1.00 91.12 77 ILE A O 1
ATOM 580 N N . SER A 1 78 ? 1.492 -1.819 -22.463 1.00 89.06 78 SER A N 1
ATOM 581 C CA . SER A 1 78 ? 1.535 -0.356 -22.418 1.00 89.06 78 SER A CA 1
ATOM 582 C C . SER A 1 78 ? 0.743 0.218 -21.233 1.00 89.06 78 SER A C 1
ATOM 584 O O . SER A 1 78 ? 1.247 1.097 -20.533 1.00 89.06 78 SER A O 1
ATOM 586 N N . ALA A 1 79 ? -0.454 -0.309 -20.956 1.00 89.44 79 ALA A N 1
ATOM 587 C CA . ALA A 1 79 ? -1.261 0.113 -19.813 1.00 89.44 79 ALA A CA 1
ATOM 588 C C . ALA A 1 79 ? -0.615 -0.244 -18.461 1.00 89.44 79 ALA A C 1
ATOM 590 O O . ALA A 1 79 ? -0.617 0.578 -17.545 1.00 89.44 79 ALA A O 1
ATOM 591 N N . VAL A 1 80 ? -0.025 -1.438 -18.344 1.00 90.38 80 VAL A N 1
ATOM 592 C CA . VAL A 1 80 ? 0.693 -1.879 -17.137 1.00 90.38 80 VAL A CA 1
ATOM 593 C C . VAL A 1 80 ? 1.907 -0.991 -16.875 1.00 90.38 80 VAL A C 1
ATOM 595 O O . VAL A 1 80 ? 2.047 -0.472 -15.772 1.00 90.38 80 VAL A O 1
ATOM 598 N N . LEU A 1 81 ? 2.745 -0.745 -17.888 1.00 89.88 81 LEU A N 1
ATOM 599 C CA . LEU A 1 81 ? 3.945 0.087 -17.749 1.00 89.88 81 LEU A CA 1
ATOM 600 C C . LEU A 1 81 ? 3.621 1.534 -17.364 1.00 89.88 81 LEU A C 1
ATOM 602 O O . LEU A 1 81 ? 4.379 2.144 -16.609 1.00 89.88 81 LEU A O 1
ATOM 606 N N . LYS A 1 82 ? 2.487 2.069 -17.838 1.00 86.62 82 LYS A N 1
ATOM 607 C CA . LYS A 1 82 ? 2.001 3.408 -17.474 1.00 86.62 82 LYS A CA 1
ATOM 608 C C . LYS A 1 82 ? 1.712 3.543 -15.976 1.00 86.62 82 LYS A C 1
ATOM 610 O O . LYS A 1 82 ? 1.875 4.624 -15.420 1.00 86.62 82 LYS A O 1
ATOM 615 N N . HIS A 1 83 ? 1.270 2.469 -15.327 1.00 86.94 83 HIS A N 1
ATOM 616 C CA . HIS A 1 83 ? 0.848 2.483 -13.923 1.00 86.94 83 HIS A CA 1
ATOM 617 C C . HIS A 1 83 ? 1.737 1.641 -13.008 1.00 86.94 83 HIS A C 1
ATOM 619 O O . HIS A 1 83 ? 1.389 1.429 -11.851 1.00 86.94 83 HIS A O 1
ATOM 625 N N . GLU A 1 84 ? 2.886 1.186 -13.495 1.00 87.31 84 GLU A N 1
ATOM 626 C CA . GLU A 1 84 ? 3.713 0.180 -12.835 1.00 87.31 84 GLU A CA 1
ATOM 627 C C . GLU A 1 84 ? 4.117 0.551 -11.405 1.00 87.31 84 GLU A C 1
ATOM 629 O O . GLU A 1 84 ? 3.932 -0.270 -10.516 1.00 87.31 84 GLU A O 1
ATOM 634 N N . GLY A 1 85 ? 4.508 1.800 -11.138 1.00 81.62 85 GLY A N 1
ATOM 635 C CA . GLY A 1 85 ? 4.822 2.243 -9.772 1.00 81.62 85 GLY A CA 1
ATOM 636 C C . GLY A 1 85 ? 3.631 2.202 -8.800 1.00 81.62 85 GLY A C 1
ATOM 637 O O . GLY A 1 85 ? 3.818 2.111 -7.591 1.00 81.62 85 GLY A O 1
ATOM 638 N N . ARG A 1 86 ? 2.390 2.229 -9.309 1.00 84.06 86 ARG A N 1
ATOM 639 C CA . ARG A 1 86 ? 1.159 2.191 -8.499 1.00 84.06 86 ARG A CA 1
ATOM 640 C C . ARG A 1 86 ? 0.590 0.783 -8.335 1.00 84.06 86 ARG A C 1
ATOM 642 O O . ARG A 1 86 ? -0.082 0.519 -7.343 1.00 84.06 86 ARG A O 1
ATOM 649 N N . LEU A 1 87 ? 0.837 -0.123 -9.283 1.00 86.88 87 LEU A N 1
ATOM 650 C CA . LEU A 1 87 ? 0.257 -1.473 -9.268 1.00 86.88 87 LEU A CA 1
ATOM 651 C C . LEU A 1 87 ? 0.592 -2.280 -7.997 1.00 86.88 87 LEU A C 1
ATOM 653 O O . LEU A 1 87 ? -0.325 -2.905 -7.460 1.00 86.88 87 LEU A O 1
ATOM 657 N N . PRO A 1 88 ? 1.823 -2.241 -7.442 1.00 85.56 88 PRO A N 1
ATOM 658 C CA . PRO A 1 88 ? 2.140 -2.934 -6.193 1.00 85.56 88 PRO A CA 1
ATOM 659 C C . PRO A 1 88 ? 1.296 -2.486 -4.993 1.00 85.56 88 PRO A C 1
ATOM 661 O O . PRO A 1 88 ? 1.143 -3.247 -4.039 1.00 85.56 88 PRO A O 1
ATOM 664 N N . LEU A 1 89 ? 0.739 -1.272 -5.032 1.00 86.12 89 LEU A N 1
ATOM 665 C CA . LEU A 1 89 ? -0.070 -0.708 -3.951 1.00 86.12 89 LEU A CA 1
ATOM 666 C C . LEU A 1 89 ? -1.511 -1.229 -3.960 1.00 86.12 89 LEU A C 1
ATOM 668 O O . LEU A 1 89 ? -2.210 -1.099 -2.962 1.00 86.12 89 LEU A O 1
ATOM 672 N N . ILE A 1 90 ? -1.954 -1.890 -5.034 1.00 86.75 90 ILE A N 1
ATOM 673 C CA . ILE A 1 90 ? -3.262 -2.564 -5.062 1.00 86.75 90 ILE A CA 1
ATOM 674 C C . ILE A 1 90 ? -3.333 -3.635 -3.965 1.00 86.75 90 ILE A C 1
ATOM 676 O O . ILE A 1 90 ? -4.374 -3.795 -3.330 1.00 86.75 90 ILE A O 1
ATOM 680 N N . GLY A 1 91 ? -2.219 -4.323 -3.685 1.00 85.38 91 GLY A N 1
ATOM 681 C CA . GLY A 1 91 ? -2.147 -5.313 -2.606 1.00 85.38 91 GLY A CA 1
ATOM 682 C C . GLY A 1 91 ? -2.456 -4.728 -1.223 1.00 85.38 91 GLY A C 1
ATOM 683 O O . GLY A 1 91 ? -3.067 -5.401 -0.400 1.00 85.38 91 GLY A O 1
ATOM 684 N N . CYS A 1 92 ? -2.136 -3.451 -1.003 1.00 89.19 92 CYS A N 1
ATOM 685 C CA . CYS A 1 92 ? -2.366 -2.750 0.261 1.00 89.19 92 CYS A CA 1
ATOM 686 C C . CYS A 1 92 ? -3.857 -2.516 0.563 1.00 89.19 92 CYS A C 1
ATOM 688 O O . CYS A 1 92 ? -4.221 -2.289 1.716 1.00 89.19 92 CYS A O 1
ATOM 690 N N . ILE A 1 93 ? -4.741 -2.595 -0.441 1.00 88.94 93 ILE A N 1
ATOM 691 C CA . ILE A 1 93 ? -6.191 -2.415 -0.252 1.00 88.94 93 ILE A CA 1
ATOM 692 C C . ILE A 1 93 ? -6.744 -3.462 0.719 1.00 88.94 93 ILE A C 1
ATOM 694 O O . ILE A 1 93 ? -7.607 -3.147 1.538 1.00 88.94 93 ILE A O 1
ATOM 698 N N . ALA A 1 94 ? -6.240 -4.697 0.660 1.00 92.12 94 ALA A N 1
ATOM 699 C CA . ALA A 1 94 ? -6.685 -5.760 1.551 1.00 92.12 94 ALA A CA 1
ATOM 700 C C . ALA A 1 94 ? -6.425 -5.404 3.024 1.00 92.12 94 ALA A C 1
ATOM 702 O O . ALA A 1 94 ? -7.334 -5.522 3.846 1.00 92.12 94 ALA A O 1
ATOM 703 N N . ASP A 1 95 ? -5.231 -4.901 3.341 1.00 93.94 95 ASP A N 1
AT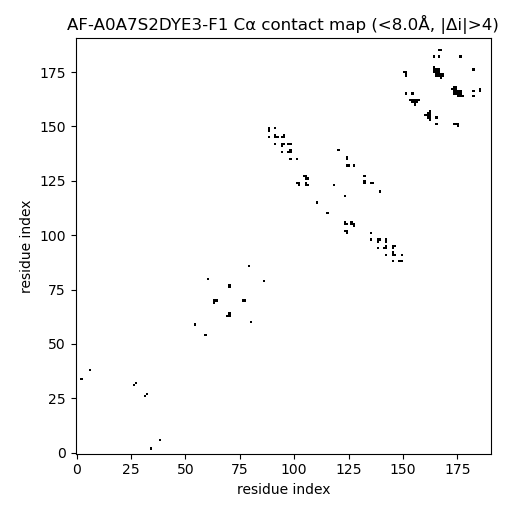OM 704 C CA . ASP A 1 95 ? -4.845 -4.515 4.704 1.00 93.94 95 ASP A CA 1
ATOM 705 C C . ASP A 1 95 ? -5.673 -3.325 5.210 1.00 93.94 95 ASP A C 1
ATOM 707 O O . ASP A 1 95 ? -6.151 -3.321 6.348 1.00 93.94 95 ASP A O 1
ATOM 711 N N . VAL A 1 96 ? -5.935 -2.346 4.334 1.00 90.94 96 VAL A N 1
ATOM 712 C CA . VAL A 1 96 ? -6.819 -1.210 4.632 1.00 90.94 96 VA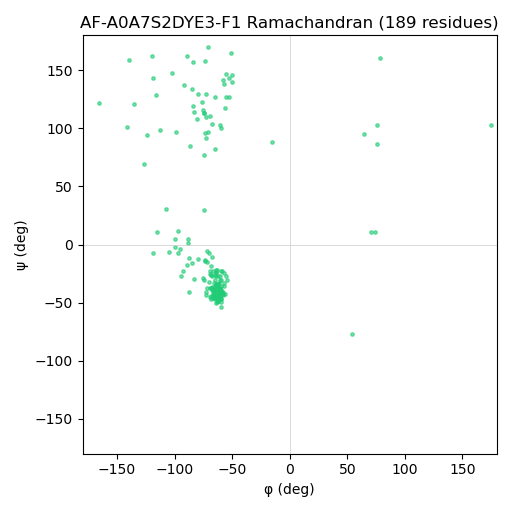L A CA 1
ATOM 713 C C . VAL A 1 96 ? -8.224 -1.687 4.980 1.00 90.94 96 VAL A C 1
ATOM 715 O O . VAL A 1 96 ? -8.771 -1.290 6.011 1.00 90.94 96 VAL A O 1
ATOM 718 N N . LEU A 1 97 ? -8.813 -2.562 4.165 1.00 94.25 97 LEU A N 1
ATOM 719 C CA . LEU A 1 97 ? -10.160 -3.078 4.410 1.00 94.25 97 LEU A CA 1
ATOM 720 C C . LEU A 1 97 ? -10.231 -3.939 5.676 1.00 94.25 97 LEU A C 1
ATOM 722 O O . LEU A 1 97 ? -11.213 -3.862 6.416 1.00 94.25 97 LEU A O 1
ATOM 726 N N . GLN A 1 98 ? -9.188 -4.719 5.969 1.00 95.81 98 GLN A N 1
ATOM 727 C CA . GLN A 1 98 ? -9.112 -5.494 7.207 1.00 95.81 98 GLN A CA 1
ATOM 728 C C . GLN A 1 98 ? -9.109 -4.594 8.442 1.00 95.81 98 GLN A C 1
ATOM 730 O O . GLN A 1 98 ? -9.824 -4.884 9.404 1.00 95.81 98 GLN A O 1
ATOM 735 N N . TRP A 1 99 ? -8.358 -3.492 8.420 1.00 96.69 99 TRP A N 1
ATOM 736 C CA . TRP A 1 99 ? -8.372 -2.532 9.521 1.00 96.69 99 TRP A CA 1
ATOM 737 C C . TRP A 1 99 ? -9.733 -1.847 9.678 1.00 96.69 99 TRP A C 1
ATOM 739 O O . TRP A 1 99 ? -10.251 -1.755 10.791 1.00 96.69 99 TRP A O 1
ATOM 749 N N . HIS A 1 100 ? -10.385 -1.468 8.575 1.00 95.38 100 HIS A N 1
ATOM 750 C CA . HIS A 1 100 ? -11.747 -0.927 8.628 1.00 95.38 100 HIS A CA 1
ATOM 751 C C . HIS A 1 100 ? -12.741 -1.917 9.249 1.00 95.38 100 HIS A C 1
ATOM 753 O O . HIS A 1 100 ? -13.578 -1.516 10.055 1.00 95.38 100 HIS A O 1
ATOM 759 N N . ALA A 1 101 ? -12.638 -3.212 8.939 1.00 96.50 101 ALA A N 1
ATOM 760 C CA . ALA A 1 101 ? -13.491 -4.232 9.548 1.00 96.50 101 ALA A CA 1
ATOM 761 C C . ALA A 1 101 ? -13.305 -4.312 11.076 1.00 96.50 101 ALA A C 1
ATOM 763 O O . ALA A 1 101 ? -14.287 -4.448 11.810 1.00 96.50 101 ALA A O 1
ATOM 764 N N . VAL A 1 102 ? -12.064 -4.179 11.560 1.00 96.38 102 VAL A N 1
ATOM 765 C CA . VAL A 1 102 ? -11.750 -4.102 12.997 1.00 96.38 102 VAL A CA 1
ATOM 766 C C . VAL A 1 102 ? -12.403 -2.870 13.625 1.00 96.38 102 VAL A C 1
ATOM 768 O O . VAL A 1 102 ? -13.099 -2.996 14.631 1.00 96.38 102 VAL A O 1
ATOM 771 N N . LEU A 1 103 ? -12.242 -1.697 13.007 1.00 94.88 103 LEU A N 1
ATOM 772 C CA . LEU A 1 103 ? -12.826 -0.439 13.479 1.00 94.88 103 LEU A CA 1
ATOM 773 C C . LEU A 1 103 ? -14.358 -0.494 13.551 1.00 94.88 103 LEU A C 1
ATOM 775 O O . LEU A 1 103 ? -14.943 -0.135 14.572 1.00 94.88 103 LEU A O 1
ATOM 779 N N . ILE A 1 104 ? -15.015 -0.995 12.502 1.00 94.62 104 ILE A N 1
ATOM 780 C CA . ILE A 1 104 ? -16.477 -1.153 12.457 1.00 94.62 104 ILE A CA 1
ATOM 781 C C . ILE A 1 104 ? -16.958 -2.080 13.575 1.00 94.62 104 ILE A C 1
ATOM 783 O O . ILE A 1 104 ? -17.987 -1.822 14.200 1.00 94.62 104 ILE A O 1
ATOM 787 N N . ARG A 1 105 ? -16.216 -3.158 13.849 1.00 94.19 105 ARG A N 1
ATOM 788 C CA . ARG A 1 105 ? -16.551 -4.097 14.923 1.00 94.19 105 ARG A CA 1
ATOM 789 C C . ARG A 1 105 ? -16.383 -3.460 16.301 1.00 94.19 105 ARG A C 1
ATOM 791 O O . ARG A 1 105 ? -17.295 -3.566 17.117 1.00 94.19 105 ARG A O 1
ATOM 798 N N . ALA A 1 106 ? -15.264 -2.776 16.535 1.00 93.75 106 ALA A N 1
ATOM 799 C CA . ALA A 1 106 ? -14.977 -2.078 17.787 1.00 93.75 106 ALA A CA 1
ATOM 800 C C . ALA A 1 106 ? -16.011 -0.982 18.095 1.00 93.75 106 ALA A C 1
ATOM 802 O O . ALA A 1 106 ? -16.424 -0.810 19.238 1.00 93.75 106 ALA A O 1
ATOM 803 N N . MET A 1 107 ? -16.472 -0.271 17.064 1.00 92.19 107 MET A N 1
ATOM 804 C CA . MET A 1 107 ? -17.380 0.875 17.176 1.00 92.19 107 MET A CA 1
ATOM 805 C C . MET A 1 107 ? -18.799 0.556 16.698 1.00 92.19 107 MET A C 1
ATOM 807 O O . MET A 1 107 ? -19.512 1.435 16.214 1.00 92.19 107 MET A O 1
ATOM 811 N N . ARG A 1 108 ? -19.241 -0.700 16.833 1.00 89.31 108 ARG A N 1
ATOM 812 C CA . ARG A 1 108 ? -20.542 -1.163 16.318 1.00 89.31 108 ARG A CA 1
ATOM 813 C C . ARG A 1 108 ? -21.731 -0.332 16.814 1.00 89.31 108 ARG A C 1
ATOM 815 O O . ARG A 1 108 ? -22.731 -0.216 16.112 1.00 89.31 108 ARG A O 1
ATOM 822 N N . HIS A 1 109 ? -21.630 0.225 18.018 1.00 86.50 109 HIS A N 1
ATOM 8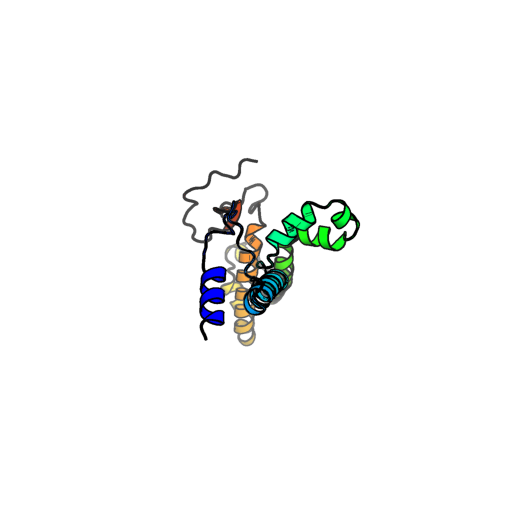23 C CA . HIS A 1 109 ? -22.678 1.038 18.639 1.00 86.50 109 HIS A CA 1
ATOM 824 C C . HIS A 1 109 ? -22.591 2.532 18.291 1.00 86.50 109 HIS A C 1
ATOM 826 O O . HIS A 1 109 ? -23.386 3.324 18.793 1.00 86.50 109 HIS A O 1
ATOM 832 N N . GLY A 1 110 ? -21.665 2.907 17.407 1.00 85.12 110 GLY A N 1
ATOM 833 C CA . GLY A 1 110 ? -21.336 4.292 17.110 1.00 85.12 110 GLY A CA 1
ATOM 834 C C . GLY A 1 110 ? -20.439 4.910 18.181 1.00 85.12 110 GLY A C 1
ATOM 835 O O . GLY A 1 110 ? -20.340 4.424 19.306 1.00 85.12 110 GLY A O 1
ATOM 836 N N . ILE A 1 111 ? -19.777 5.999 17.804 1.00 88.00 111 ILE A N 1
ATOM 837 C CA . ILE A 1 111 ? -19.009 6.857 18.708 1.00 88.00 111 ILE A CA 1
ATOM 838 C C . ILE A 1 111 ? -19.631 8.246 18.683 1.00 88.00 111 ILE A C 1
ATOM 840 O O . ILE A 1 111 ? -20.115 8.696 17.639 1.00 88.00 111 ILE A O 1
ATOM 844 N N . ARG A 1 112 ? -19.652 8.929 19.829 1.00 88.44 112 ARG A N 1
ATOM 845 C CA . ARG A 1 112 ? -20.083 10.326 19.857 1.00 88.44 112 ARG A CA 1
ATOM 846 C C . ARG A 1 112 ? -18.988 11.194 19.250 1.00 88.44 112 ARG A C 1
ATOM 848 O O . ARG A 1 112 ? -17.823 10.802 19.192 1.00 88.44 112 ARG A O 1
ATOM 855 N N . ARG A 1 113 ? -19.364 12.384 18.784 1.00 87.50 113 ARG A N 1
ATOM 856 C CA . ARG A 1 113 ? -18.422 13.298 18.130 1.00 87.50 113 ARG A CA 1
ATOM 857 C C . ARG A 1 113 ? -17.308 13.732 19.080 1.00 87.50 113 ARG A C 1
ATOM 859 O O . ARG A 1 113 ? -16.170 13.863 18.650 1.00 87.50 113 ARG A O 1
ATOM 866 N N . GLU A 1 114 ? -17.651 13.932 20.347 1.00 88.88 114 GLU A N 1
ATOM 867 C CA . GLU A 1 114 ? -16.720 14.354 21.392 1.00 88.88 114 GLU A CA 1
ATOM 868 C C . GLU A 1 114 ? -15.705 13.242 21.703 1.00 88.88 114 GLU A C 1
ATOM 870 O O . GLU A 1 114 ? -14.518 13.499 21.870 1.00 88.88 114 GLU A O 1
ATOM 875 N N . ASP A 1 115 ? -16.156 11.987 21.679 1.00 85.31 115 ASP A N 1
ATOM 876 C CA . ASP A 1 115 ? -15.301 10.825 21.932 1.00 85.31 115 ASP A CA 1
ATOM 877 C C . ASP A 1 115 ? -14.389 10.513 20.735 1.00 85.31 115 ASP A C 1
ATOM 879 O O . ASP A 1 115 ? -13.284 9.996 20.901 1.00 85.31 115 ASP A O 1
ATOM 883 N N . ALA A 1 116 ? -14.834 10.844 19.517 1.00 85.31 116 ALA A N 1
ATOM 884 C CA . ALA A 1 116 ? -14.085 10.592 18.291 1.00 85.31 116 ALA A CA 1
ATOM 885 C C . ALA A 1 116 ? -12.749 11.347 18.249 1.00 85.31 116 ALA A C 1
ATOM 887 O O . ALA A 1 116 ? -11.769 10.812 17.736 1.00 85.31 116 ALA A O 1
ATOM 888 N N . THR A 1 117 ? -12.684 12.556 18.817 1.00 85.69 117 THR A N 1
ATOM 889 C CA . THR A 1 117 ? -11.440 13.342 18.870 1.00 85.69 117 THR A CA 1
ATOM 890 C C . THR A 1 117 ? -10.389 12.750 19.806 1.00 85.69 117 THR A C 1
ATOM 892 O O . THR A 1 117 ? -9.202 13.001 19.625 1.00 85.69 117 THR A O 1
ATOM 895 N N . GLU A 1 118 ? -10.803 11.941 20.781 1.00 87.56 118 GLU A N 1
ATOM 896 C CA . GLU A 1 118 ? -9.905 11.289 21.740 1.00 87.56 118 GLU A CA 1
ATOM 897 C C . GLU A 1 118 ? -9.611 9.823 21.388 1.00 87.56 118 GLU A C 1
ATOM 899 O O . GLU A 1 118 ? -8.881 9.128 22.107 1.00 87.56 118 GLU A O 1
ATOM 904 N N . LEU A 1 119 ? -10.213 9.310 20.313 1.00 88.38 119 LEU A N 1
ATOM 905 C CA . LEU A 1 119 ? -10.099 7.910 19.944 1.00 88.38 119 LEU A CA 1
ATOM 906 C C . LEU A 1 119 ? -8.783 7.655 19.203 1.00 88.38 119 LEU A C 1
ATOM 908 O O . LEU A 1 119 ? -8.615 8.006 18.039 1.00 88.38 119 LEU A O 1
ATOM 912 N N . SER A 1 120 ? -7.853 6.982 19.876 1.00 92.94 120 SER A N 1
ATOM 913 C CA . SER A 1 120 ? -6.632 6.466 19.257 1.00 92.94 120 SER A CA 1
ATOM 914 C C . SER A 1 120 ? -6.831 5.048 18.707 1.00 92.94 120 SER A C 1
ATOM 916 O O . SER A 1 120 ? -7.719 4.315 19.147 1.00 92.94 120 SER A O 1
ATOM 918 N N . ASN A 1 121 ? -5.945 4.605 17.806 1.00 93.81 121 ASN A N 1
ATOM 919 C CA . ASN A 1 121 ? -5.942 3.220 17.307 1.00 93.81 121 ASN A CA 1
ATOM 920 C C . ASN A 1 121 ? -5.810 2.188 18.442 1.00 93.81 121 ASN A C 1
ATOM 922 O O . ASN A 1 121 ? -6.422 1.124 18.389 1.00 93.81 121 ASN A O 1
ATOM 926 N N . ALA A 1 122 ? -5.034 2.501 19.487 1.00 94.12 122 ALA A N 1
ATOM 927 C CA . ALA A 1 122 ? -4.901 1.637 20.658 1.00 94.12 122 ALA A CA 1
ATOM 928 C C . ALA A 1 122 ? -6.222 1.541 21.434 1.00 94.12 122 ALA A C 1
ATOM 930 O O . ALA A 1 122 ? -6.670 0.438 21.740 1.00 94.12 122 ALA A O 1
ATOM 931 N N . LYS A 1 123 ? -6.882 2.684 21.661 1.00 93.81 123 LYS A N 1
ATOM 932 C CA . LYS A 1 123 ? -8.177 2.754 22.348 1.00 93.81 123 LYS A CA 1
ATOM 933 C C . LYS A 1 123 ? -9.267 2.030 21.554 1.00 93.81 123 LYS A C 1
ATOM 935 O O . LYS A 1 123 ? -10.064 1.313 22.140 1.00 93.81 123 LYS A O 1
ATOM 940 N N . ALA A 1 124 ? -9.250 2.119 20.221 1.00 93.81 124 ALA A N 1
ATOM 941 C CA . ALA A 1 124 ? -10.153 1.353 19.360 1.00 93.81 124 ALA A CA 1
ATOM 942 C C . ALA A 1 124 ? -9.968 -0.170 19.511 1.00 93.81 124 ALA A C 1
ATOM 944 O O . ALA A 1 124 ? -10.949 -0.907 19.533 1.00 93.81 124 ALA A O 1
ATOM 945 N N . ILE A 1 125 ? -8.730 -0.653 19.668 1.00 96.06 125 ILE A N 1
ATOM 946 C CA . ILE A 1 125 ? -8.458 -2.079 19.920 1.00 96.06 125 ILE A CA 1
ATOM 947 C C . ILE A 1 125 ? -8.936 -2.496 21.314 1.00 96.06 125 ILE A C 1
ATOM 949 O O . ILE A 1 125 ? -9.459 -3.594 21.476 1.00 96.06 125 ILE A O 1
ATOM 953 N N . GLU A 1 126 ? -8.788 -1.634 22.318 1.00 95.06 126 GLU A N 1
ATOM 954 C CA . GLU A 1 126 ? -9.229 -1.916 23.690 1.00 95.06 126 GLU A CA 1
ATOM 955 C C . GLU A 1 126 ? -10.750 -2.091 23.818 1.00 95.06 126 GLU A C 1
ATOM 957 O O . GLU A 1 126 ? -11.200 -2.768 24.742 1.00 95.06 126 GLU A O 1
ATOM 962 N N . LEU A 1 127 ? -11.534 -1.551 22.876 1.00 93.44 127 LEU A N 1
ATOM 963 C CA . LEU A 1 127 ? -12.986 -1.758 22.797 1.00 93.44 127 LEU A CA 1
ATOM 964 C C . LEU A 1 127 ? -13.381 -3.174 22.340 1.00 93.44 127 LEU A C 1
ATOM 966 O O . LEU A 1 127 ? -14.540 -3.562 22.483 1.00 93.44 127 LEU A O 1
ATOM 970 N N . LEU A 1 128 ? -12.449 -3.951 21.781 1.00 95.12 128 LEU A N 1
ATOM 971 C CA . LEU A 1 128 ? -12.701 -5.326 21.351 1.00 95.12 128 LEU A CA 1
ATOM 972 C C . LEU A 1 128 ? -12.570 -6.324 22.514 1.00 95.12 128 LEU A C 1
ATOM 974 O O . LEU A 1 128 ? -11.826 -6.073 23.473 1.00 95.12 128 LEU A O 1
ATOM 978 N N . PRO A 1 129 ? -13.217 -7.502 22.405 1.00 95.88 129 PRO A N 1
ATOM 979 C CA . PRO A 1 129 ? -12.967 -8.633 23.296 1.00 95.88 129 PRO A CA 1
ATOM 980 C C . PRO A 1 129 ? -11.469 -8.947 23.421 1.00 95.88 129 PRO A C 1
ATOM 982 O O . PRO A 1 129 ? -10.726 -8.876 22.440 1.00 95.88 129 PRO A O 1
ATOM 985 N N . LYS A 1 130 ? -11.007 -9.277 24.638 1.00 96.12 130 LYS A N 1
ATOM 986 C CA . LYS A 1 130 ? -9.570 -9.433 24.954 1.00 96.12 130 LYS A CA 1
ATOM 987 C C . LYS A 1 130 ? -8.856 -10.462 24.072 1.00 96.12 130 LYS A C 1
ATOM 989 O O . LYS A 1 130 ? -7.679 -10.288 23.773 1.00 96.12 130 LYS A O 1
ATOM 994 N N . ASP A 1 131 ? -9.558 -11.511 23.672 1.00 96.94 131 ASP A N 1
ATOM 995 C CA . ASP A 1 131 ? -9.091 -12.581 22.793 1.00 96.94 131 ASP A CA 1
ATOM 996 C C . ASP A 1 131 ? -8.835 -12.115 21.349 1.00 96.94 131 ASP A C 1
ATOM 998 O O . ASP A 1 131 ? -7.943 -12.640 20.688 1.00 96.94 131 ASP A O 1
ATOM 1002 N N . GLU A 1 132 ? -9.523 -11.069 20.884 1.00 96.19 132 GLU A N 1
ATOM 1003 C CA . GLU A 1 132 ? -9.367 -10.518 19.528 1.00 96.19 132 GLU A CA 1
ATOM 1004 C C . GLU A 1 132 ? -8.283 -9.429 19.435 1.00 96.19 132 GLU A C 1
ATOM 1006 O O . GLU A 1 132 ? -7.795 -9.105 18.348 1.00 96.19 132 GLU A O 1
ATOM 1011 N N . GLN A 1 133 ? -7.867 -8.851 20.567 1.00 97.38 133 GLN A N 1
ATOM 1012 C CA . GLN A 1 133 ? -6.972 -7.687 20.579 1.00 97.38 133 GLN A CA 1
ATOM 1013 C C . GLN A 1 133 ? -5.593 -7.977 19.973 1.00 97.38 133 GLN A C 1
ATOM 1015 O O . GLN A 1 133 ? -4.995 -7.100 19.346 1.00 97.38 133 GLN A O 1
ATOM 1020 N N . ALA A 1 134 ? -5.069 -9.194 20.141 1.00 97.38 134 ALA A N 1
ATOM 1021 C CA . ALA A 1 134 ? -3.774 -9.576 19.578 1.00 97.38 134 ALA A CA 1
ATOM 1022 C C . ALA A 1 134 ? -3.806 -9.595 18.040 1.00 97.38 134 ALA A C 1
ATOM 1024 O O . ALA A 1 134 ? -2.908 -9.052 17.390 1.00 97.38 134 ALA A O 1
ATOM 1025 N N . GLU A 1 135 ? -4.868 -10.156 17.460 1.00 97.19 135 GLU A N 1
ATOM 1026 C CA . GLU A 1 135 ? -5.079 -10.176 16.012 1.00 97.19 135 GLU A CA 1
ATOM 1027 C C . GLU A 1 135 ? -5.307 -8.758 15.471 1.00 97.19 135 GLU A C 1
ATOM 1029 O O . GLU A 1 135 ? -4.706 -8.366 14.469 1.00 97.19 135 GLU A O 1
ATOM 1034 N N . ALA A 1 136 ? -6.098 -7.943 16.172 1.00 97.19 136 ALA A N 1
ATOM 1035 C CA . ALA A 1 136 ? -6.334 -6.549 15.804 1.00 97.19 136 ALA A CA 1
ATOM 1036 C C . ALA A 1 136 ? -5.033 -5.723 15.764 1.00 97.19 136 ALA A C 1
ATOM 1038 O O . ALA A 1 136 ? -4.833 -4.933 14.842 1.00 97.19 136 ALA A O 1
ATOM 1039 N N . ARG A 1 137 ? -4.098 -5.951 16.700 1.00 97.56 137 ARG A N 1
ATOM 1040 C CA . ARG A 1 137 ? -2.760 -5.321 16.681 1.00 97.56 137 ARG A CA 1
ATOM 1041 C C . ARG A 1 137 ? -1.908 -5.773 15.493 1.00 97.56 137 ARG A C 1
ATOM 1043 O O . ARG A 1 137 ? -1.088 -4.998 15.005 1.00 97.56 137 ARG A O 1
ATOM 1050 N N . ALA A 1 138 ? -2.052 -7.015 15.032 1.00 97.25 138 ALA A N 1
ATOM 1051 C CA . ALA A 1 138 ? -1.371 -7.482 13.825 1.00 97.25 138 ALA A CA 1
ATOM 1052 C C . ALA A 1 138 ? -1.935 -6.799 12.570 1.00 97.25 138 ALA A C 1
ATOM 1054 O O . ALA A 1 138 ? -1.162 -6.271 11.773 1.00 97.25 138 ALA A O 1
ATOM 1055 N N . LYS A 1 139 ? -3.266 -6.714 12.455 1.00 97.12 139 LYS A N 1
ATOM 1056 C CA . LYS A 1 139 ? -3.946 -6.002 11.360 1.00 97.12 139 LYS A CA 1
ATOM 1057 C C . LYS A 1 139 ? -3.603 -4.513 11.332 1.00 97.12 139 LYS A C 1
ATOM 1059 O O . LYS A 1 139 ? -3.345 -3.980 10.262 1.00 97.12 139 LYS A O 1
ATOM 1064 N N . LEU A 1 140 ? -3.527 -3.860 12.496 1.00 96.50 140 LEU A N 1
ATOM 1065 C CA . LEU A 1 140 ? -3.090 -2.464 12.594 1.00 96.50 140 LEU A CA 1
ATOM 1066 C C . LEU A 1 140 ? -1.671 -2.272 12.044 1.00 96.50 140 LEU A C 1
ATOM 1068 O O . LEU A 1 140 ? -1.435 -1.321 11.311 1.00 96.50 140 LEU A O 1
ATOM 1072 N N . ARG A 1 141 ? -0.731 -3.168 12.368 1.00 96.00 141 ARG A N 1
ATOM 1073 C CA . ARG A 1 141 ? 0.641 -3.088 11.838 1.00 96.00 141 ARG A CA 1
ATOM 1074 C C . ARG A 1 141 ? 0.667 -3.217 10.317 1.00 96.00 141 ARG A C 1
ATOM 1076 O O . ARG A 1 141 ? 1.237 -2.353 9.663 1.00 96.00 141 ARG A O 1
ATOM 1083 N N . ALA A 1 142 ? -0.019 -4.223 9.771 1.00 93.94 142 ALA A N 1
ATOM 1084 C CA . ALA A 1 142 ? -0.134 -4.402 8.323 1.00 93.94 142 ALA A CA 1
ATOM 1085 C C . ALA A 1 142 ? -0.766 -3.176 7.643 1.00 93.94 142 ALA A C 1
ATOM 1087 O O . ALA A 1 142 ? -0.270 -2.709 6.621 1.00 93.94 142 ALA A O 1
ATOM 1088 N N . PHE A 1 143 ? -1.808 -2.601 8.251 1.00 94.56 143 PHE A N 1
ATOM 1089 C CA . PHE A 1 143 ? -2.405 -1.352 7.791 1.00 94.56 143 PHE A CA 1
ATOM 1090 C C . PHE A 1 143 ? -1.422 -0.181 7.820 1.00 94.56 143 PHE A C 1
ATOM 1092 O O . PHE A 1 143 ? -1.353 0.545 6.837 1.00 94.56 143 PHE A O 1
ATOM 1099 N N . CYS A 1 144 ? -0.663 0.016 8.899 1.00 91.12 144 CYS A N 1
ATOM 1100 C CA . CYS A 1 144 ? 0.318 1.099 8.972 1.00 91.12 144 CYS A CA 1
ATOM 1101 C C . CYS A 1 144 ? 1.395 0.953 7.889 1.00 91.12 144 CYS A C 1
ATOM 1103 O O . CYS A 1 144 ? 1.724 1.933 7.225 1.00 91.12 144 CYS A O 1
ATOM 1105 N N . ASP A 1 145 ? 1.899 -0.262 7.661 1.00 90.44 145 ASP A N 1
ATOM 1106 C CA . ASP A 1 145 ? 2.881 -0.532 6.607 1.00 90.44 145 ASP A CA 1
ATOM 1107 C C . ASP A 1 145 ? 2.292 -0.249 5.216 1.00 90.44 145 ASP A C 1
ATOM 1109 O O . ASP A 1 145 ? 2.907 0.430 4.391 1.00 90.44 145 ASP A O 1
ATOM 1113 N N . ALA A 1 146 ? 1.068 -0.718 4.962 1.00 90.19 146 ALA A N 1
ATOM 1114 C CA . ALA A 1 146 ? 0.314 -0.456 3.740 1.00 90.19 146 ALA A CA 1
ATOM 1115 C C . ALA A 1 146 ? 0.061 1.045 3.518 1.00 90.19 146 ALA A C 1
ATOM 1117 O O . ALA A 1 146 ? 0.306 1.563 2.426 1.00 90.19 146 ALA A O 1
ATOM 1118 N N . PHE A 1 147 ? -0.382 1.749 4.561 1.00 86.94 147 PHE A N 1
ATOM 1119 C CA . PHE A 1 147 ? -0.641 3.183 4.545 1.00 86.94 147 PHE A CA 1
ATOM 1120 C C . PHE A 1 147 ? 0.636 3.944 4.200 1.00 86.94 147 PHE A C 1
ATOM 1122 O O . PHE A 1 147 ? 0.649 4.654 3.198 1.00 86.94 147 PHE A O 1
ATOM 1129 N N . ASN A 1 148 ? 1.728 3.703 4.931 1.00 84.69 148 ASN A N 1
ATOM 1130 C CA . ASN A 1 148 ? 3.022 4.348 4.707 1.00 84.69 148 ASN A CA 1
ATOM 1131 C C . ASN A 1 148 ? 3.546 4.113 3.286 1.00 84.69 148 ASN A C 1
ATOM 1133 O O . ASN A 1 148 ? 3.998 5.049 2.635 1.00 84.69 148 ASN A O 1
ATOM 1137 N N . ARG A 1 149 ? 3.429 2.888 2.756 1.00 83.69 149 ARG A N 1
ATOM 1138 C CA . ARG A 1 149 ? 3.821 2.587 1.367 1.00 83.69 149 ARG A CA 1
ATOM 1139 C C . ARG A 1 149 ? 2.980 3.332 0.334 1.00 83.69 149 ARG A C 1
ATOM 1141 O O . ARG A 1 149 ? 3.493 3.686 -0.721 1.00 83.69 149 ARG A O 1
ATOM 1148 N N . SER A 1 150 ? 1.695 3.536 0.609 1.00 83.88 150 SER A N 1
ATOM 1149 C CA . SER A 1 150 ? 0.772 4.225 -0.299 1.00 83.88 150 SER A CA 1
ATOM 1150 C C . SER A 1 150 ? 0.788 5.748 -0.162 1.00 83.88 150 SER A C 1
ATOM 1152 O O . SER A 1 150 ? 0.313 6.445 -1.056 1.00 83.88 150 SER A O 1
ATOM 1154 N N . PHE A 1 151 ? 1.346 6.272 0.930 1.00 81.31 151 PHE A N 1
ATOM 1155 C CA . PHE A 1 151 ? 1.253 7.684 1.291 1.00 81.31 151 PHE A CA 1
ATOM 1156 C C . PHE A 1 151 ? 1.985 8.611 0.311 1.00 81.31 151 PHE A C 1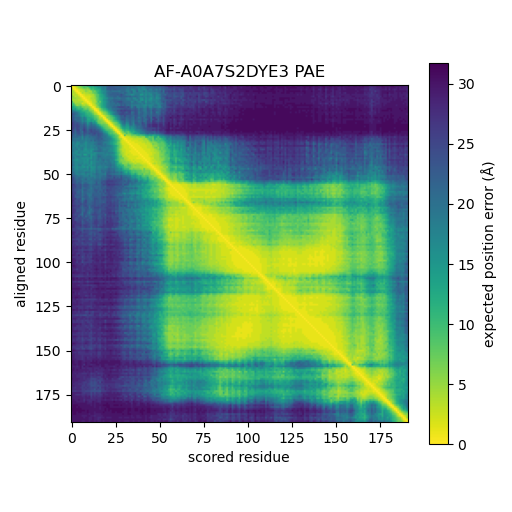
ATOM 1158 O O . PHE A 1 151 ? 1.567 9.751 0.136 1.00 81.31 151 PHE A O 1
ATOM 1165 N N . VAL A 1 152 ? 2.969 8.088 -0.436 1.00 78.38 152 VAL A N 1
ATOM 1166 C CA . VAL A 1 152 ? 3.619 8.775 -1.573 1.00 78.38 152 VAL A CA 1
ATOM 1167 C C . VAL A 1 152 ? 2.627 9.210 -2.652 1.00 78.38 152 VAL A C 1
ATOM 1169 O O . VAL A 1 152 ? 2.911 10.116 -3.423 1.00 78.38 152 VAL A O 1
ATOM 1172 N N . LEU A 1 153 ? 1.467 8.550 -2.740 1.00 79.69 153 LEU A N 1
ATOM 1173 C CA . LEU A 1 153 ? 0.425 8.877 -3.711 1.00 79.69 153 LEU A CA 1
ATOM 1174 C C . LEU A 1 153 ? -0.553 9.944 -3.214 1.00 79.69 153 LEU A C 1
ATOM 1176 O O . LEU A 1 153 ? -1.392 10.400 -3.993 1.00 79.69 153 LEU A O 1
ATOM 1180 N N . VAL A 1 154 ? -0.515 10.285 -1.926 1.00 78.75 154 VAL A N 1
ATOM 1181 C CA . VAL A 1 154 ? -1.428 11.253 -1.321 1.00 78.75 154 VAL A CA 1
ATOM 1182 C C . VAL A 1 154 ? -0.826 12.634 -1.514 1.00 78.75 154 VAL A C 1
ATOM 1184 O O . VAL A 1 154 ? -0.140 13.145 -0.641 1.00 78.75 154 VAL A O 1
ATOM 1187 N N . GLU A 1 155 ? -1.077 13.238 -2.671 1.00 77.81 155 GLU A N 1
ATOM 1188 C CA . GLU A 1 155 ? -0.561 14.575 -3.006 1.00 77.81 155 GLU A CA 1
ATOM 1189 C C . GLU A 1 155 ? -1.138 15.667 -2.092 1.00 77.81 155 GLU A C 1
ATOM 1191 O O . GLU A 1 155 ? -0.508 16.697 -1.867 1.00 77.81 155 GLU A O 1
ATOM 1196 N N . ARG A 1 156 ? -2.338 15.441 -1.541 1.00 76.81 156 ARG A N 1
ATOM 1197 C CA . ARG A 1 156 ? -3.049 16.392 -0.681 1.00 76.81 156 ARG A CA 1
ATOM 1198 C C . ARG A 1 156 ? -3.621 15.692 0.543 1.00 76.81 156 ARG A C 1
ATOM 1200 O O . ARG A 1 156 ? -4.425 14.773 0.404 1.00 76.81 156 ARG A O 1
ATOM 1207 N N . LEU A 1 157 ? -3.214 16.129 1.734 1.00 70.69 157 LEU A N 1
ATOM 1208 C CA . LEU A 1 157 ? -3.658 15.547 3.011 1.00 70.69 157 LEU A CA 1
ATOM 1209 C C . LEU A 1 157 ? -4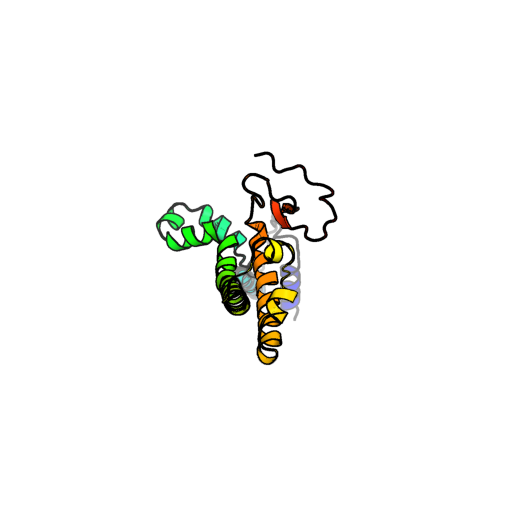.950 16.169 3.531 1.00 70.69 157 LEU A C 1
ATOM 1211 O O . LEU A 1 157 ? -5.817 15.459 4.034 1.00 70.69 157 LEU A O 1
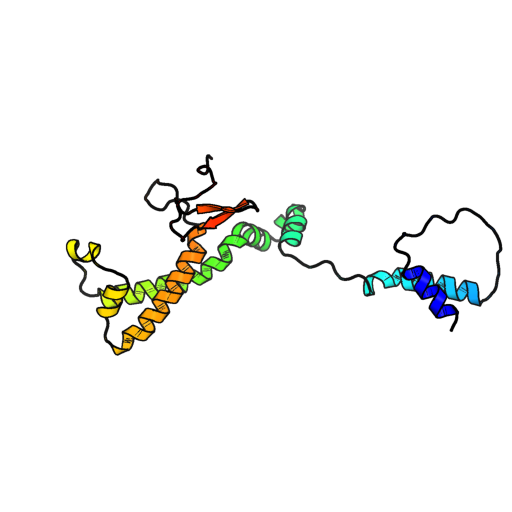ATOM 1215 N N . PHE A 1 158 ? -5.078 17.490 3.404 1.00 66.25 158 PHE A N 1
ATOM 1216 C CA . PHE A 1 158 ? -6.218 18.245 3.914 1.00 66.25 158 PHE A CA 1
ATOM 1217 C C . PHE A 1 158 ? -6.851 19.037 2.783 1.00 66.25 158 PHE A C 1
ATOM 1219 O O . PHE A 1 158 ? -6.412 20.149 2.508 1.00 66.25 158 PHE A O 1
ATOM 1226 N N . GLU A 1 159 ? -7.875 18.462 2.145 1.00 68.38 159 GLU A N 1
ATOM 1227 C CA . GLU A 1 159 ? -8.687 19.064 1.073 1.00 68.38 159 GLU A CA 1
ATOM 1228 C C . GLU A 1 159 ? -7.861 19.605 -0.115 1.00 68.38 159 GLU A C 1
ATOM 1230 O O . GLU A 1 159 ? -7.773 18.973 -1.168 1.00 68.38 159 GLU A O 1
ATOM 1235 N N . CYS A 1 160 ? -7.240 20.771 0.066 1.00 68.44 160 CYS A N 1
ATOM 1236 C CA . CYS A 1 160 ? -6.443 21.504 -0.910 1.00 68.44 160 CYS A CA 1
ATOM 1237 C C . CYS A 1 160 ? -4.974 21.708 -0.502 1.00 68.44 160 CYS A C 1
ATOM 1239 O O . CYS A 1 160 ? -4.209 22.212 -1.319 1.00 68.44 160 CYS A O 1
ATOM 1241 N N . GLN A 1 161 ? -4.574 21.360 0.724 1.00 71.19 161 GLN A N 1
ATOM 1242 C CA . GLN A 1 161 ? -3.193 21.513 1.184 1.00 71.19 161 GLN A CA 1
ATOM 1243 C C . GLN A 1 161 ? -2.326 20.376 0.655 1.00 71.19 161 GLN A C 1
ATOM 1245 O O . GLN A 1 161 ? -2.674 19.200 0.813 1.00 71.19 161 GLN A O 1
ATOM 1250 N N . GLU A 1 162 ? -1.199 20.749 0.051 1.00 77.94 162 GLU A N 1
ATOM 1251 C CA . GLU A 1 162 ? -0.149 19.815 -0.345 1.00 77.94 162 GLU A CA 1
ATOM 1252 C C . GLU A 1 162 ? 0.308 18.989 0.850 1.00 77.94 162 GLU A C 1
ATOM 1254 O O . GLU A 1 162 ? 0.294 19.449 1.994 1.00 77.94 162 GLU A O 1
ATOM 1259 N N . ASN A 1 163 ? 0.674 17.742 0.582 1.00 78.38 163 ASN A N 1
ATOM 1260 C CA . ASN A 1 163 ? 1.158 16.851 1.613 1.00 78.38 163 ASN A CA 1
ATOM 1261 C C . ASN A 1 163 ? 2.545 17.317 2.099 1.00 78.38 163 ASN A C 1
ATOM 1263 O O . ASN A 1 163 ? 3.517 17.162 1.361 1.00 78.38 163 ASN A O 1
ATOM 1267 N N . PRO A 1 164 ? 2.667 17.833 3.341 1.00 74.69 164 PRO A N 1
ATOM 1268 C CA . PRO A 1 164 ? 3.914 18.415 3.838 1.00 74.69 164 PRO A CA 1
ATOM 1269 C C . PRO A 1 164 ? 4.994 17.366 4.129 1.00 74.69 164 PRO A C 1
ATOM 1271 O O . PRO A 1 164 ? 6.111 17.719 4.493 1.00 74.69 164 PRO A O 1
ATOM 1274 N N . TYR A 1 165 ? 4.657 16.080 4.022 1.00 77.69 165 TYR A N 1
ATOM 1275 C CA . TYR A 1 165 ? 5.581 14.974 4.226 1.00 77.69 165 TYR A CA 1
ATOM 1276 C C . TYR A 1 165 ? 6.147 14.438 2.910 1.00 77.69 165 TYR A C 1
ATOM 1278 O O . TYR A 1 165 ? 7.017 13.572 2.963 1.00 77.69 165 TYR A O 1
ATOM 1286 N N . LEU A 1 166 ? 5.657 14.898 1.751 1.00 77.38 166 LEU A N 1
ATOM 1287 C CA . LEU A 1 166 ? 6.218 14.524 0.455 1.00 77.38 166 LEU A CA 1
ATOM 1288 C C . LEU A 1 166 ? 7.392 15.428 0.104 1.00 77.38 166 LEU A C 1
ATOM 1290 O O . LEU A 1 166 ? 7.294 16.649 0.187 1.00 77.38 166 LEU A O 1
ATOM 1294 N N . PHE A 1 167 ? 8.480 14.818 -0.348 1.00 77.75 167 PHE A N 1
ATOM 1295 C CA . PHE A 1 167 ? 9.615 15.523 -0.930 1.00 77.75 167 PHE A CA 1
ATOM 1296 C C . PHE A 1 167 ? 10.154 14.758 -2.139 1.00 77.75 167 PHE A C 1
ATOM 1298 O O . PHE A 1 167 ? 9.919 13.555 -2.297 1.00 77.75 167 PHE A O 1
ATOM 1305 N N . GLU A 1 168 ? 10.872 15.458 -3.012 1.00 77.38 168 GLU A N 1
ATOM 1306 C CA . GLU A 1 168 ? 11.504 14.856 -4.180 1.00 77.38 168 GLU A CA 1
ATOM 1307 C C . GLU A 1 168 ? 12.857 14.251 -3.786 1.00 77.38 168 GLU A C 1
ATOM 1309 O O . GLU A 1 168 ? 13.750 14.936 -3.288 1.00 77.38 168 GLU A O 1
ATOM 1314 N N . GLY A 1 169 ? 12.996 12.936 -3.962 1.00 74.19 169 GLY A N 1
ATOM 1315 C CA . GLY A 1 169 ? 14.262 12.243 -3.750 1.00 74.19 169 GLY A CA 1
ATOM 1316 C C . GLY A 1 169 ? 15.298 12.575 -4.836 1.00 74.19 169 GLY A C 1
ATOM 1317 O O . GLY A 1 169 ? 14.951 13.130 -5.877 1.00 74.19 169 GLY A O 1
ATOM 1318 N N . PRO A 1 170 ? 16.566 12.167 -4.656 1.00 71.62 170 PRO A N 1
ATOM 1319 C CA . PRO A 1 170 ? 17.658 12.468 -5.593 1.00 71.62 170 PRO A CA 1
ATOM 1320 C C . PRO A 1 170 ? 17.430 11.953 -7.026 1.00 71.62 170 PRO A C 1
ATOM 1322 O O . PRO A 1 170 ? 17.999 12.498 -7.967 1.00 71.62 170 PRO A O 1
ATOM 1325 N N . ASP A 1 171 ? 16.572 10.945 -7.195 1.00 72.75 171 ASP A N 1
ATOM 1326 C CA . ASP A 1 171 ? 16.226 10.347 -8.490 1.00 72.75 171 ASP A CA 1
ATOM 1327 C C . ASP A 1 171 ? 14.920 10.913 -9.093 1.00 72.75 171 ASP A C 1
ATOM 1329 O O . ASP A 1 171 ? 14.360 10.332 -10.024 1.00 72.75 171 ASP A O 1
ATOM 1333 N N . GLY A 1 172 ? 14.379 12.005 -8.537 1.00 70.50 172 GLY A N 1
ATOM 1334 C CA . GLY A 1 172 ? 13.102 12.599 -8.959 1.00 70.50 172 GLY A CA 1
ATOM 1335 C C . GLY A 1 172 ? 11.858 11.815 -8.517 1.00 70.50 172 GLY A C 1
ATOM 1336 O O . GLY A 1 172 ? 10.747 12.042 -8.995 1.00 70.50 172 GLY A O 1
ATOM 1337 N N . THR A 1 173 ? 12.024 10.832 -7.628 1.00 72.31 173 THR A N 1
ATOM 1338 C CA . THR A 1 173 ? 10.921 10.009 -7.112 1.00 72.31 173 THR A CA 1
ATOM 1339 C C . THR A 1 173 ? 10.344 10.606 -5.828 1.00 72.31 173 THR A C 1
ATOM 1341 O O . THR A 1 173 ? 11.134 10.960 -4.949 1.00 72.31 173 THR A O 1
ATOM 1344 N N . PRO A 1 174 ? 9.010 10.641 -5.647 1.00 73.38 174 PRO A N 1
ATOM 1345 C CA . PRO A 1 174 ? 8.402 11.125 -4.411 1.00 73.38 174 PRO A CA 1
ATOM 1346 C C . PRO A 1 174 ? 8.758 10.202 -3.238 1.00 73.38 174 PRO A C 1
ATOM 1348 O O . PRO A 1 174 ? 8.545 8.988 -3.298 1.00 73.38 174 PRO A O 1
ATOM 1351 N N . GLN A 1 175 ? 9.298 10.783 -2.171 1.00 76.31 175 GLN A N 1
ATOM 1352 C CA . GLN A 1 175 ? 9.636 10.118 -0.914 1.00 76.31 175 GLN A CA 1
ATOM 1353 C C . GLN A 1 175 ? 8.859 10.749 0.245 1.00 76.31 175 GLN A C 1
ATOM 1355 O O . GLN A 1 175 ? 8.308 11.841 0.110 1.00 76.31 175 GLN A O 1
ATOM 1360 N N . ILE A 1 176 ? 8.771 10.033 1.371 1.00 73.75 176 ILE A N 1
ATOM 1361 C CA . ILE A 1 176 ? 8.029 10.486 2.553 1.00 73.75 176 ILE A CA 1
ATOM 1362 C C . ILE A 1 176 ? 8.986 10.691 3.717 1.00 73.75 176 ILE A C 1
ATOM 1364 O O . ILE A 1 176 ? 9.706 9.761 4.089 1.00 73.75 176 ILE A O 1
ATOM 1368 N N . ASP A 1 177 ? 8.926 11.862 4.347 1.00 74.50 177 ASP A N 1
ATOM 1369 C CA . ASP A 1 177 ? 9.590 12.117 5.622 1.00 74.50 177 ASP A CA 1
ATOM 1370 C C . ASP A 1 177 ? 8.591 11.990 6.778 1.00 74.50 177 ASP A C 1
ATOM 1372 O O . ASP A 1 177 ? 7.858 12.920 7.113 1.00 74.50 177 ASP A O 1
ATOM 1376 N N . LEU A 1 178 ? 8.569 10.815 7.410 1.00 67.12 178 LEU A N 1
ATOM 1377 C CA . LEU A 1 178 ? 7.757 10.552 8.603 1.00 67.12 178 LEU A CA 1
ATOM 1378 C C . LEU A 1 178 ? 8.483 10.896 9.914 1.00 67.12 178 LEU A C 1
ATOM 1380 O O . LEU A 1 178 ? 7.926 10.675 10.988 1.00 67.12 178 LEU A O 1
ATOM 1384 N N . SER A 1 179 ? 9.719 11.410 9.861 1.00 65.94 179 SER A N 1
ATOM 1385 C CA . SER A 1 179 ? 10.512 11.708 11.063 1.00 65.94 179 SER A CA 1
ATOM 1386 C C . SER A 1 179 ? 10.029 12.952 11.816 1.00 65.94 179 SER A C 1
ATOM 1388 O O . SER A 1 179 ? 10.414 13.164 12.964 1.00 65.94 179 SER A O 1
ATOM 1390 N N . GLY A 1 180 ? 9.179 13.773 11.187 1.00 50.84 180 GLY A N 1
ATOM 1391 C CA . GLY A 1 180 ? 8.699 15.029 11.765 1.00 50.84 180 GLY A CA 1
ATOM 1392 C C . GLY A 1 180 ? 9.774 16.116 11.845 1.00 50.84 180 GLY A C 1
ATOM 1393 O O . GLY A 1 180 ? 9.541 17.143 12.477 1.00 50.84 180 GLY A O 1
ATOM 1394 N N . SER A 1 181 ? 10.928 15.915 11.198 1.00 52.75 181 SER A N 1
ATOM 1395 C CA . SER A 1 181 ? 12.076 16.831 11.241 1.00 52.75 181 SER A CA 1
ATOM 1396 C C . SER A 1 181 ? 11.842 18.154 10.510 1.00 52.75 181 SER A C 1
ATOM 1398 O O . SER A 1 181 ? 12.678 19.045 10.624 1.00 52.75 181 SER A O 1
ATOM 1400 N N . GLY A 1 182 ? 10.715 18.293 9.802 1.00 47.72 182 GLY A N 1
ATOM 1401 C CA . GLY A 1 182 ? 10.381 19.463 8.999 1.00 47.72 182 GLY A CA 1
ATOM 1402 C C . GLY A 1 182 ? 11.377 19.609 7.860 1.00 47.72 182 GLY A C 1
ATOM 1403 O O . GLY A 1 182 ? 12.442 20.175 8.074 1.00 47.72 182 GLY A O 1
ATOM 1404 N N . GLY A 1 183 ? 11.017 19.081 6.683 1.00 47.88 183 GLY A N 1
ATOM 1405 C CA . GLY A 1 183 ? 11.781 19.110 5.432 1.00 47.88 183 GLY A CA 1
ATOM 1406 C C . GLY A 1 183 ? 12.928 20.117 5.413 1.00 47.88 183 GLY A C 1
ATOM 1407 O O . GLY A 1 183 ? 12.768 21.262 4.994 1.00 47.88 183 GLY A O 1
ATOM 1408 N N . GLN A 1 184 ? 14.107 19.695 5.872 1.00 46.41 184 GLN A N 1
ATOM 1409 C CA . GLN A 1 184 ? 15.319 20.402 5.517 1.00 46.41 184 GLN A CA 1
ATOM 1410 C C . GLN A 1 184 ? 15.605 20.004 4.076 1.00 46.41 184 GLN A C 1
ATOM 1412 O O . GLN A 1 184 ? 15.859 18.841 3.785 1.00 46.41 184 GLN A O 1
ATOM 1417 N N . THR A 1 185 ? 15.544 21.006 3.203 1.00 44.62 185 THR A N 1
ATOM 1418 C CA . THR A 1 185 ? 15.867 20.976 1.770 1.00 44.62 185 THR A CA 1
ATOM 1419 C C . THR A 1 185 ? 14.826 20.321 0.863 1.00 44.62 185 THR A C 1
ATOM 1421 O O . THR A 1 185 ? 14.914 19.161 0.491 1.00 44.62 185 THR A O 1
ATOM 1424 N N . GLY A 1 186 ? 13.863 21.128 0.440 1.00 42.38 186 GLY A N 1
ATOM 1425 C CA . GLY A 1 186 ? 13.021 20.850 -0.714 1.00 42.38 186 GLY A CA 1
ATOM 1426 C C . GLY A 1 186 ? 11.977 21.941 -0.793 1.00 42.38 186 GLY A C 1
ATOM 1427 O O . GLY A 1 186 ? 11.072 21.975 0.035 1.00 42.38 186 GLY A O 1
ATOM 1428 N N . GLU A 1 187 ? 12.160 22.894 -1.704 1.00 40.28 187 GLU A N 1
ATOM 1429 C CA . GLU A 1 187 ? 11.121 23.877 -2.003 1.00 40.28 187 GLU A CA 1
ATOM 1430 C C . GLU A 1 187 ? 9.785 23.155 -2.263 1.00 40.28 187 GLU A C 1
ATOM 1432 O O . GLU A 1 187 ? 9.795 22.036 -2.787 1.00 40.28 187 GLU A O 1
ATOM 1437 N N . PRO A 1 188 ? 8.641 23.756 -1.884 1.00 43.12 188 PRO A N 1
ATOM 1438 C CA . PRO A 1 188 ? 7.341 23.203 -2.235 1.00 43.12 188 PRO A CA 1
ATOM 1439 C C . PRO A 1 188 ? 7.284 22.963 -3.743 1.00 43.12 188 PRO A C 1
ATOM 1441 O O . PRO A 1 188 ? 7.847 23.735 -4.523 1.00 43.12 188 PRO A O 1
ATOM 1444 N N . MET A 1 189 ? 6.616 21.879 -4.129 1.00 43.84 189 MET A N 1
ATOM 1445 C CA . MET A 1 189 ? 6.473 21.430 -5.507 1.00 43.84 189 MET A CA 1
ATOM 1446 C C . MET A 1 189 ? 5.666 22.472 -6.301 1.00 43.84 189 MET A C 1
ATOM 1448 O O . MET A 1 189 ? 4.457 22.357 -6.466 1.00 43.84 189 MET A O 1
ATOM 1452 N N . LEU A 1 190 ? 6.328 23.533 -6.768 1.00 35.72 190 LEU A N 1
ATOM 1453 C CA . LEU A 1 190 ? 5.748 24.506 -7.686 1.00 35.72 190 LEU A CA 1
ATOM 1454 C C . LEU A 1 190 ? 5.524 23.804 -9.031 1.00 35.72 190 LEU A C 1
ATOM 1456 O O . LEU A 1 190 ? 6.476 23.549 -9.768 1.00 35.72 190 LEU A O 1
ATOM 1460 N N . MET A 1 191 ? 4.260 23.464 -9.308 1.00 36.81 191 MET A N 1
ATOM 1461 C CA . MET A 1 191 ? 3.784 23.107 -10.651 1.00 36.81 191 MET A CA 1
ATOM 1462 C C . MET A 1 191 ? 3.974 24.252 -11.646 1.00 36.81 191 MET A C 1
ATOM 1464 O O . MET A 1 191 ? 3.715 25.419 -11.266 1.00 36.81 191 MET A O 1
#